Protein AF-K1SN70-F1 (afdb_monomer)

Foldseek 3Di:
DPDPPDDDDVVVVVVVVVVVLVVVLVVLVPDDPLLLLLLQLLPCPPPVCVVVCVVNVNHDPDNPPVCNLVSLCVVCQLQWFNPQPVVVCSVPHSPLLNLLSVLIPDPDLLSFRFLVCCVVPVCNLVNLCSTQLDDDPPPRPNCCCLLDLQNLCCVQVVDNDQDADPNHRLLVVLLNCVSNLHDDDRDADVVRCVVCSQVSSLVSCCVRRLAAEEEEDQDQVVLVVVQVVSVVSVNNQEDEADPPDDPVSNVVRLVCLQRSSHSYYYYYPVCVPDPSVVVSVSRGRHSYYD

Organism: NCBI:txid408170

Nearest PDB structures (foldseek):
  4q48-assembly1_A  TM=8.921E-01  e=5.092E-07  Deinococcus radiodurans R1 = ATCC 13939 = DSM 20539
  1oyy-assembly1_A  TM=9.031E-01  e=3.322E-06  Escherichia coli
  4q47-assembly1_A  TM=9.057E-01  e=4.652E-06  Deinococcus radiodurans R1 = ATCC 13939 = DSM 20539
  1oyw-assembly1_A  TM=8.942E-01  e=5.374E-06  Escherichia coli
  8sp4-assembly1_A  TM=2.522E-01  e=9.850E-01  Escherichia coli

Mean predicted aligned error: 6.2 Å

Secondary structure (DSSP, 8-state):
---TTS---HHHHHHHHHHHHHHHHHHHHHS-HHHHHHHHHHHTTSHHHHHHHHHTT---SS--GGGHHHHHHHHSTTTS-TT--HHHHHHH-HHHHHHHHHHTT-S-TT-PPPHHHHHH-THHHHHHHHHHT---SS--HHHHHHT-HHHHHHHHH--SSPPPBTTB-HHHHHHHHHHTT--------TTS-TTHHHHHHHHHHHHHH-PEEEEE-S-HHHHHHHHHHHHTTT-TTEEEE-TTS-HHHHHHHHHHHHHS--SEEEE-GGGGG-HHHHHHHHTS-EEEE-

Solvent-accessible surface area (backbone atoms only — not comparable to full-atom values): 16453 Å² total; per-residue (Å²): 130,90,70,89,83,62,76,92,48,68,66,62,50,51,51,52,51,50,51,51,51,51,50,53,51,52,54,57,70,70,45,53,74,61,55,49,50,44,48,38,70,47,31,54,84,40,78,88,46,27,62,56,35,55,73,73,67,54,70,75,89,74,86,57,68,86,50,42,48,59,49,47,53,65,74,40,55,74,58,32,32,83,79,41,66,47,67,61,43,50,74,74,35,24,61,34,44,45,53,30,58,69,48,46,81,54,91,53,63,64,57,48,71,50,52,67,50,52,68,77,37,59,58,21,62,56,49,40,42,48,33,62,63,53,78,68,93,76,80,39,68,28,40,59,57,66,68,30,63,67,52,41,38,32,74,71,70,68,39,94,66,71,62,61,57,97,85,39,52,58,47,45,55,47,27,50,37,44,63,71,70,48,90,80,88,87,89,66,64,92,90,59,56,62,66,51,30,52,50,52,40,26,55,39,37,30,72,65,70,55,18,27,26,40,37,63,40,89,50,65,68,58,45,51,53,54,35,52,58,35,36,77,68,69,44,70,34,47,42,62,46,56,90,84,55,53,76,65,61,40,49,51,39,51,47,31,49,58,44,27,58,26,21,34,38,34,31,29,68,79,52,68,76,34,71,67,49,49,51,41,51,72,40,39,63,65,76,42,80,82

pLDDT: mean 89.28, std 9.59, range [37.12, 97.62]

Radius of gyration: 21.65 Å; Cα contacts (8 Å, |Δi|>4): 365; chains: 1; bounding box: 64×34×58 Å

Sequence (290 aa):
KLMSEQMNNPVNDCEKAKELLMDEIAAWNQLSERKRKIFTLLLQHEEEFRGFLIYVGAIEKDDAMIGVSEFILSEYKNHICAHADIPALAAQSPCGLAYALALIGTDDYQSVTPGWVLFHYPEVEHIIYMLCHTQCTDGCEYCNRMLDIHHNLKQLFGYDAFRTYDGEPLQEQASQAAVDGKSLLAIFPTGGGKSLTFQLPALMDGRTIHGLTVVISPLQSLMKDQVDNLADRGFTDAVTINGLLDPISRSLAIERVQSGDATLLYIAPEMLRSKTIERILMARHVVRFV

Structure (mmCIF, N/CA/C/O backbone):
data_AF-K1SN70-F1
#
_entry.id   AF-K1SN70-F1
#
loop_
_atom_site.group_PDB
_atom_site.id
_atom_site.type_symbol
_atom_site.label_atom_id
_atom_site.label_alt_id
_atom_site.label_comp_id
_atom_site.label_asym_id
_atom_site.label_entity_id
_atom_site.label_seq_id
_atom_site.pdbx_PDB_ins_code
_atom_site.Cartn_x
_atom_site.Cartn_y
_atom_site.Cartn_z
_atom_site.occupancy
_atom_site.B_iso_or_equiv
_atom_site.auth_seq_id
_atom_site.auth_comp_id
_atom_site.auth_asym_id
_atom_site.auth_atom_id
_atom_site.pdbx_PDB_model_num
ATOM 1 N N . LYS A 1 1 ? 21.698 -11.780 2.305 1.00 42.38 1 LYS A N 1
ATOM 2 C CA . LYS A 1 1 ? 22.521 -11.684 3.543 1.00 42.38 1 LYS A CA 1
ATOM 3 C C . LYS A 1 1 ? 23.984 -11.921 3.178 1.00 42.38 1 LYS A C 1
ATOM 5 O O . LYS A 1 1 ? 24.327 -13.052 2.863 1.00 42.38 1 LYS A O 1
ATOM 10 N N . LEU A 1 2 ? 24.826 -10.885 3.186 1.00 37.12 2 LEU A N 1
ATOM 11 C CA . LEU A 1 2 ? 26.281 -11.048 3.077 1.00 37.12 2 LEU A CA 1
ATOM 12 C C . LEU A 1 2 ? 26.783 -11.639 4.405 1.00 37.12 2 LEU A C 1
ATOM 14 O O . LEU A 1 2 ? 26.672 -10.998 5.448 1.00 37.12 2 LEU A O 1
ATOM 18 N N . MET A 1 3 ? 27.215 -12.900 4.391 1.00 42.19 3 MET A N 1
ATOM 19 C CA . MET A 1 3 ? 27.723 -13.602 5.574 1.00 42.19 3 MET A CA 1
ATOM 20 C C . MET A 1 3 ? 29.198 -13.242 5.776 1.00 42.19 3 MET A C 1
ATOM 22 O O . MET A 1 3 ? 30.030 -13.579 4.942 1.00 42.19 3 MET A O 1
ATOM 26 N N . SER A 1 4 ? 29.525 -12.566 6.878 1.00 52.03 4 SER A N 1
ATOM 27 C CA . SER A 1 4 ? 30.853 -11.989 7.143 1.00 52.03 4 SER A CA 1
ATOM 28 C C . SER A 1 4 ? 31.912 -12.977 7.657 1.00 52.03 4 SER A C 1
ATOM 30 O O . SER A 1 4 ? 33.018 -12.554 7.974 1.00 52.03 4 SER A O 1
ATOM 32 N N . GLU A 1 5 ? 31.592 -14.269 7.781 1.00 55.50 5 GLU A N 1
ATOM 33 C CA . GLU A 1 5 ? 32.496 -15.285 8.354 1.00 55.50 5 GLU A CA 1
ATOM 34 C C . GLU A 1 5 ? 33.140 -16.221 7.314 1.00 55.50 5 GLU A C 1
ATOM 36 O O . GLU A 1 5 ? 33.906 -17.111 7.680 1.00 55.50 5 GLU A O 1
ATOM 41 N N . GLN A 1 6 ? 32.876 -16.042 6.013 1.00 58.25 6 GLN A N 1
ATOM 42 C CA . GLN A 1 6 ? 33.572 -16.815 4.978 1.00 58.25 6 GLN A CA 1
ATOM 43 C C . GLN A 1 6 ? 34.934 -16.186 4.648 1.00 58.25 6 GLN A C 1
ATOM 45 O O . GLN A 1 6 ? 35.035 -14.980 4.425 1.00 58.25 6 GLN A O 1
ATOM 50 N N . MET A 1 7 ? 35.986 -17.014 4.584 1.00 63.81 7 MET A N 1
ATOM 51 C CA . MET A 1 7 ? 37.238 -16.654 3.906 1.00 63.81 7 MET A CA 1
ATOM 52 C C . MET A 1 7 ? 36.900 -16.103 2.518 1.00 63.81 7 MET A C 1
ATOM 54 O O . MET A 1 7 ? 36.143 -16.746 1.793 1.00 63.81 7 MET A O 1
ATOM 58 N N . ASN A 1 8 ? 37.470 -14.945 2.168 1.00 71.75 8 ASN A N 1
ATOM 59 C CA . ASN A 1 8 ? 37.324 -14.315 0.855 1.00 71.75 8 ASN A CA 1
ATOM 60 C C . ASN A 1 8 ? 37.498 -15.371 -0.253 1.00 71.75 8 ASN A C 1
ATOM 62 O O . ASN A 1 8 ? 38.586 -15.931 -0.411 1.00 71.75 8 ASN A O 1
ATOM 66 N N . ASN A 1 9 ? 36.408 -15.689 -0.952 1.00 84.81 9 ASN A N 1
ATOM 67 C CA . ASN A 1 9 ? 36.365 -16.716 -1.981 1.00 84.81 9 ASN A CA 1
ATOM 68 C C . ASN A 1 9 ? 35.871 -16.065 -3.276 1.00 84.81 9 ASN A C 1
ATOM 70 O O . ASN A 1 9 ? 34.683 -16.153 -3.592 1.00 84.81 9 ASN A O 1
ATOM 74 N N . PRO A 1 10 ? 36.779 -15.433 -4.039 1.00 89.00 10 PRO A N 1
ATOM 75 C CA . PRO A 1 10 ? 36.400 -14.659 -5.214 1.00 89.00 10 PRO A CA 1
ATOM 76 C C . PRO A 1 10 ? 35.719 -15.515 -6.286 1.00 89.00 10 PRO A C 1
ATOM 78 O O . PRO A 1 10 ? 34.888 -15.006 -7.026 1.00 89.00 10 PRO A O 1
ATOM 81 N N . VAL A 1 11 ? 36.028 -16.816 -6.363 1.00 90.56 11 VAL A N 1
ATOM 82 C CA . VAL A 1 11 ? 35.375 -17.728 -7.316 1.00 90.56 11 VAL A CA 1
ATOM 83 C C . VAL A 1 11 ? 33.905 -17.908 -6.954 1.00 90.56 11 VAL A C 1
ATOM 85 O O . VAL A 1 11 ? 33.043 -17.681 -7.794 1.00 90.56 11 VAL A O 1
ATOM 88 N N . ASN A 1 12 ? 33.619 -18.236 -5.695 1.00 89.69 12 ASN A N 1
ATOM 89 C CA . ASN A 1 12 ? 32.252 -18.375 -5.194 1.00 89.69 12 ASN A CA 1
ATOM 90 C C . ASN A 1 12 ? 31.473 -17.053 -5.269 1.00 89.69 12 ASN A C 1
ATOM 92 O O . ASN A 1 12 ? 30.282 -17.058 -5.563 1.00 89.69 12 ASN A O 1
ATOM 96 N N . ASP A 1 13 ? 32.131 -15.915 -5.037 1.00 89.56 13 ASP A N 1
ATOM 97 C CA . ASP A 1 13 ? 31.502 -14.600 -5.192 1.00 89.56 13 ASP A CA 1
ATOM 98 C C . ASP A 1 13 ? 31.145 -14.323 -6.661 1.00 89.56 13 ASP A C 1
ATOM 100 O O . ASP A 1 13 ? 30.041 -13.859 -6.945 1.00 89.56 13 ASP A O 1
ATOM 104 N N . CYS A 1 14 ? 32.022 -14.676 -7.611 1.00 92.56 14 CYS A N 1
ATOM 105 C CA . CYS A 1 14 ? 31.716 -14.607 -9.041 1.00 92.56 14 CYS A CA 1
ATOM 106 C C . CYS A 1 14 ? 30.595 -15.573 -9.455 1.00 92.56 14 CYS A C 1
ATOM 108 O O . CYS A 1 14 ? 29.748 -15.201 -10.265 1.00 92.56 14 CYS A O 1
ATOM 110 N N . GLU A 1 15 ? 30.572 -16.796 -8.919 1.00 93.56 15 GLU A N 1
ATOM 111 C CA . GLU A 1 15 ? 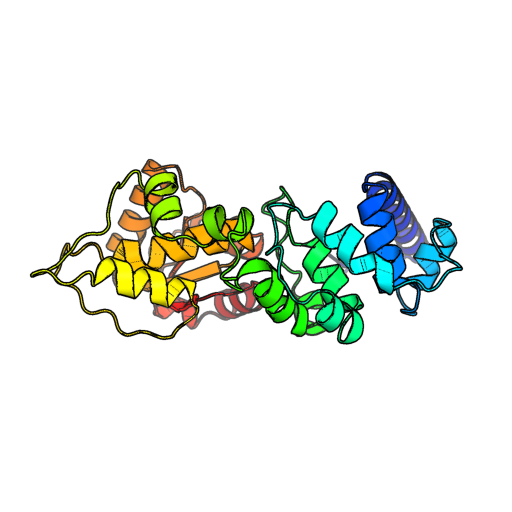29.515 -17.781 -9.183 1.00 93.56 15 GLU A CA 1
ATOM 112 C C . GLU A 1 15 ? 28.157 -17.271 -8.695 1.00 93.56 15 GLU A C 1
ATOM 114 O O . GLU A 1 15 ? 27.210 -17.226 -9.478 1.00 93.56 15 GLU A O 1
ATOM 119 N N . LYS A 1 16 ? 28.084 -16.768 -7.459 1.00 91.38 16 LYS A N 1
ATOM 120 C CA . LYS A 1 16 ? 26.865 -16.164 -6.902 1.00 91.38 16 LYS A CA 1
ATOM 121 C C . LYS A 1 16 ? 26.430 -14.909 -7.652 1.00 91.38 16 LYS A C 1
ATOM 123 O O . LYS A 1 16 ? 25.240 -14.716 -7.871 1.00 91.38 16 LYS A O 1
ATOM 128 N N . ALA A 1 17 ? 27.369 -14.052 -8.057 1.00 92.44 17 ALA A N 1
ATOM 129 C CA . ALA A 1 17 ? 27.052 -12.867 -8.853 1.00 92.44 17 ALA A CA 1
ATOM 130 C C . ALA A 1 17 ? 26.486 -13.247 -10.230 1.00 92.44 17 ALA A C 1
ATOM 132 O O . ALA A 1 17 ? 25.563 -12.601 -10.720 1.00 92.44 17 ALA A O 1
ATOM 133 N N . LYS A 1 18 ? 27.010 -14.317 -10.843 1.00 93.69 18 LYS A N 1
ATOM 134 C CA . LYS A 1 18 ? 26.472 -14.865 -12.089 1.00 93.69 18 LYS A CA 1
ATOM 135 C C . LYS A 1 18 ? 25.073 -15.445 -11.887 1.00 93.69 18 LYS A C 1
ATOM 137 O O . LYS A 1 18 ? 24.220 -15.192 -12.728 1.00 93.69 18 LYS A O 1
ATOM 142 N N . GLU A 1 19 ? 24.847 -16.224 -10.830 1.00 95.31 19 GLU A N 1
ATOM 143 C CA . GLU A 1 19 ? 23.518 -16.761 -10.501 1.00 95.31 19 GLU A CA 1
ATOM 144 C C . GLU A 1 19 ? 22.506 -15.629 -10.327 1.00 95.31 19 GLU A C 1
ATOM 146 O O . GLU A 1 19 ? 21.505 -15.608 -11.036 1.00 95.31 19 GLU A O 1
ATOM 151 N N . LEU A 1 20 ? 22.840 -14.621 -9.513 1.00 93.00 20 LEU A N 1
ATOM 152 C CA . LEU A 1 20 ? 21.998 -13.443 -9.320 1.00 93.00 20 LEU A CA 1
ATOM 153 C C . LEU A 1 20 ? 21.699 -12.731 -10.646 1.00 93.00 20 LEU A C 1
ATOM 155 O O . LEU A 1 20 ? 20.549 -12.432 -10.933 1.00 93.00 20 LEU A O 1
ATOM 159 N N . LEU A 1 21 ? 22.706 -12.503 -11.497 1.00 93.69 21 LEU A N 1
ATOM 160 C CA . LEU A 1 21 ? 22.485 -11.887 -12.809 1.00 93.69 21 LEU A CA 1
ATOM 161 C C . LEU A 1 21 ? 21.517 -12.707 -13.679 1.00 93.69 21 LEU A C 1
ATOM 163 O O . LEU A 1 21 ? 20.692 -12.130 -14.384 1.00 93.69 21 LEU A O 1
ATOM 167 N N . MET A 1 22 ? 21.611 -14.039 -13.652 1.00 95.81 22 MET A N 1
ATOM 168 C CA . MET A 1 22 ? 20.702 -14.910 -14.406 1.00 95.81 22 MET A CA 1
ATOM 169 C C . MET A 1 22 ? 19.276 -14.857 -13.857 1.00 95.81 22 MET A C 1
ATOM 171 O O . MET A 1 22 ? 18.336 -14.852 -14.655 1.00 95.81 22 MET A O 1
ATOM 175 N N . ASP A 1 23 ? 19.117 -14.755 -12.538 1.00 94.50 23 ASP A N 1
ATOM 176 C CA . ASP A 1 23 ? 17.818 -14.563 -11.894 1.00 94.50 23 ASP A CA 1
ATOM 177 C C . ASP A 1 23 ? 17.191 -13.219 -12.303 1.00 94.50 23 ASP A C 1
ATOM 179 O O . ASP A 1 23 ? 16.031 -13.189 -12.713 1.00 94.50 23 ASP A O 1
ATOM 183 N N . GLU A 1 24 ? 17.965 -12.127 -12.321 1.00 93.06 24 GLU A N 1
ATOM 184 C CA . GLU A 1 24 ? 17.496 -10.807 -12.778 1.00 93.06 24 GLU A CA 1
ATOM 185 C C . GLU A 1 24 ? 17.103 -10.810 -14.266 1.00 93.06 24 GLU A C 1
ATOM 187 O O . GLU A 1 24 ? 16.088 -10.232 -14.661 1.00 93.06 24 GLU A O 1
ATOM 192 N N . ILE A 1 25 ? 17.861 -11.506 -15.122 1.00 95.44 25 ILE A N 1
ATOM 193 C CA . ILE A 1 25 ? 17.509 -11.676 -16.543 1.00 95.44 25 ILE A CA 1
ATOM 194 C C . ILE A 1 25 ? 16.216 -12.488 -16.684 1.00 95.44 25 ILE A C 1
ATOM 196 O O . ILE A 1 25 ? 15.370 -12.175 -17.528 1.00 95.44 25 ILE A O 1
ATOM 200 N N . ALA A 1 26 ? 16.051 -13.546 -15.888 1.00 95.69 26 ALA A N 1
ATOM 201 C CA . ALA A 1 26 ? 14.834 -14.345 -15.889 1.00 95.69 26 ALA A CA 1
ATOM 202 C C . ALA A 1 26 ? 13.628 -13.508 -15.439 1.00 95.69 26 ALA A C 1
ATOM 204 O O . ALA A 1 26 ? 12.602 -13.528 -16.120 1.00 95.69 26 ALA A O 1
ATOM 205 N N . ALA A 1 27 ? 13.773 -12.723 -14.367 1.00 92.50 27 ALA A N 1
ATOM 206 C CA . ALA A 1 27 ? 12.755 -11.798 -13.881 1.00 92.50 27 ALA A CA 1
ATOM 207 C C . ALA A 1 27 ? 12.391 -10.749 -14.943 1.00 92.50 27 ALA A C 1
ATOM 209 O O . ALA A 1 27 ? 11.215 -10.578 -15.261 1.00 92.50 27 ALA A O 1
ATOM 210 N N . TRP A 1 28 ? 13.384 -10.126 -15.588 1.00 95.12 28 TRP A N 1
ATOM 211 C CA . TRP A 1 28 ? 13.167 -9.188 -16.694 1.00 95.12 28 TRP A CA 1
ATOM 212 C C . TRP A 1 28 ? 12.348 -9.807 -17.829 1.00 95.12 28 TRP A C 1
ATOM 214 O O . TRP A 1 28 ? 11.414 -9.191 -18.339 1.00 95.12 28 TRP A O 1
ATOM 224 N N . ASN A 1 29 ? 12.659 -11.043 -18.218 1.00 94.88 29 ASN A N 1
ATOM 225 C CA . ASN A 1 29 ? 11.956 -11.728 -19.302 1.00 94.88 29 ASN A CA 1
ATOM 226 C C . ASN A 1 29 ? 10.530 -12.165 -18.937 1.00 94.88 29 ASN A C 1
ATOM 228 O O . ASN A 1 29 ? 9.733 -12.412 -19.842 1.00 94.88 29 ASN A O 1
ATOM 232 N N . GLN A 1 30 ? 10.199 -12.247 -17.646 1.00 93.69 30 GLN A N 1
ATOM 233 C CA . GLN A 1 30 ? 8.833 -12.490 -17.173 1.00 93.69 30 GLN A CA 1
ATOM 234 C C . GLN A 1 30 ? 7.967 -11.223 -17.194 1.00 93.69 30 GLN A C 1
ATOM 236 O O . GLN A 1 30 ? 6.739 -11.326 -17.193 1.00 93.69 30 GLN A O 1
ATOM 241 N N . LEU A 1 31 ? 8.574 -10.031 -17.241 1.00 92.06 31 LEU A N 1
ATOM 242 C CA . LEU A 1 31 ? 7.834 -8.777 -17.330 1.00 92.06 31 LEU A CA 1
ATOM 243 C C . LEU A 1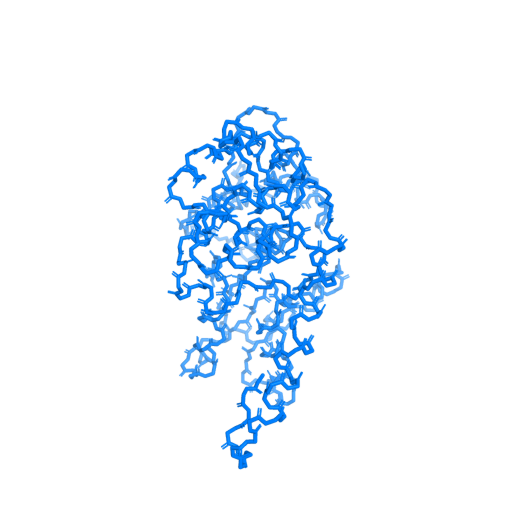 31 ? 7.088 -8.656 -18.665 1.00 92.06 31 LEU A C 1
ATOM 245 O O . LEU A 1 31 ? 7.580 -9.036 -19.736 1.00 92.06 31 LEU A O 1
ATOM 249 N N . SER A 1 32 ? 5.909 -8.032 -18.608 1.00 92.19 32 SER A N 1
ATOM 250 C CA . SER A 1 32 ? 5.159 -7.654 -19.804 1.00 92.19 32 SER A CA 1
ATOM 251 C C . SER A 1 32 ? 6.017 -6.768 -20.717 1.00 92.19 32 SER A C 1
ATOM 253 O O . SER A 1 32 ? 6.920 -6.054 -20.272 1.00 92.19 32 SER A O 1
ATOM 255 N N . GLU A 1 33 ? 5.745 -6.798 -22.023 1.00 92.25 33 GLU A N 1
ATOM 256 C CA . GLU A 1 33 ? 6.434 -5.928 -22.987 1.00 92.25 33 GLU A CA 1
ATOM 257 C C . GLU A 1 33 ? 6.307 -4.445 -22.600 1.00 92.25 33 GLU A C 1
ATOM 259 O O . GLU A 1 33 ? 7.278 -3.695 -22.684 1.00 92.25 33 GLU A O 1
ATOM 264 N N . ARG A 1 34 ? 5.139 -4.043 -22.076 1.00 92.00 34 ARG A N 1
ATOM 265 C CA . ARG A 1 34 ? 4.906 -2.684 -21.579 1.00 92.00 34 ARG A CA 1
ATOM 266 C C . ARG A 1 34 ? 5.747 -2.364 -20.351 1.00 92.00 34 ARG A C 1
ATOM 268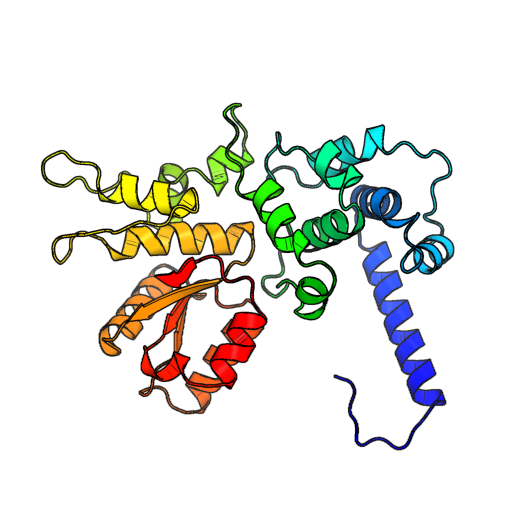 O O . ARG A 1 34 ? 6.382 -1.318 -20.357 1.00 92.00 34 ARG A O 1
ATOM 275 N N . LYS A 1 35 ? 5.817 -3.241 -19.339 1.00 93.56 35 LYS A N 1
ATOM 276 C CA . LYS A 1 35 ? 6.678 -3.020 -18.160 1.00 93.56 35 LYS A CA 1
ATOM 277 C C . LYS A 1 35 ? 8.140 -2.875 -18.552 1.00 93.56 35 LYS A C 1
ATOM 279 O O . LYS A 1 35 ? 8.786 -1.928 -18.115 1.00 93.56 35 LYS A O 1
ATOM 284 N N . ARG A 1 36 ? 8.640 -3.751 -19.430 1.00 94.50 36 ARG A N 1
ATOM 285 C CA . ARG A 1 36 ? 10.004 -3.628 -19.964 1.00 94.50 36 ARG A CA 1
ATOM 286 C C . ARG A 1 36 ? 10.210 -2.269 -20.624 1.00 94.50 36 ARG A C 1
ATOM 288 O O . ARG A 1 36 ? 11.152 -1.574 -20.272 1.00 94.50 36 ARG A O 1
ATOM 295 N N . LYS A 1 37 ? 9.283 -1.839 -21.485 1.00 93.06 37 LYS A N 1
ATOM 296 C CA . LYS A 1 37 ? 9.362 -0.534 -22.153 1.00 93.06 37 LYS A CA 1
ATOM 297 C C . LYS A 1 37 ? 9.308 0.649 -21.180 1.00 93.06 37 LYS A C 1
ATOM 299 O O . LYS A 1 37 ? 10.092 1.579 -21.333 1.00 93.06 37 LYS A O 1
ATOM 304 N N . ILE A 1 38 ? 8.442 0.604 -20.166 1.00 94.44 38 ILE A N 1
ATOM 305 C CA . ILE A 1 38 ? 8.354 1.627 -19.110 1.00 94.44 38 ILE A CA 1
ATOM 306 C C . ILE A 1 38 ? 9.696 1.755 -18.385 1.00 94.44 38 ILE A C 1
ATOM 308 O O . ILE A 1 38 ? 10.256 2.847 -18.335 1.00 94.44 38 ILE A O 1
ATOM 312 N N . PHE A 1 39 ? 10.236 0.648 -17.866 1.00 94.94 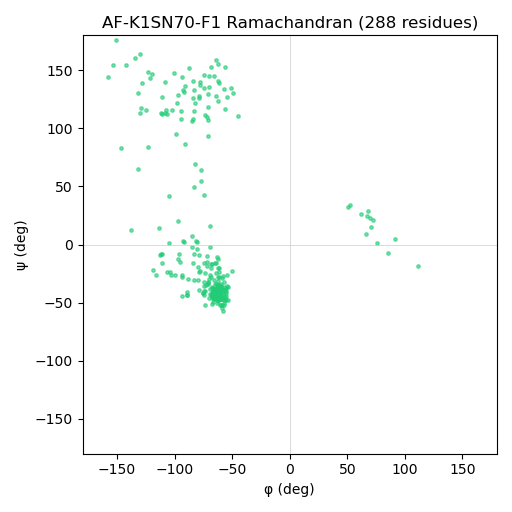39 PHE A N 1
ATOM 313 C CA . PHE A 1 39 ? 11.496 0.675 -17.122 1.00 94.94 39 PHE A CA 1
ATOM 314 C C . PHE A 1 39 ? 12.681 1.064 -17.998 1.00 94.94 39 PHE A C 1
ATOM 316 O O . PHE A 1 39 ? 13.533 1.825 -17.554 1.00 94.94 39 PHE A O 1
ATOM 323 N N . THR A 1 40 ? 12.725 0.610 -19.251 1.00 94.44 40 THR A N 1
ATOM 324 C CA . THR A 1 40 ? 13.740 1.061 -20.205 1.00 94.44 40 THR A CA 1
ATOM 325 C C . THR A 1 40 ? 13.685 2.569 -20.396 1.00 94.44 40 THR A C 1
ATOM 327 O O . THR A 1 40 ? 14.712 3.218 -20.243 1.00 94.44 40 THR A O 1
ATOM 330 N N . LEU A 1 41 ? 12.514 3.135 -20.704 1.00 93.50 41 LEU A N 1
ATOM 331 C CA . LEU A 1 41 ? 12.398 4.572 -20.947 1.00 93.50 41 LEU A CA 1
ATOM 332 C C . LEU A 1 41 ? 12.819 5.373 -19.713 1.00 93.50 41 LEU A C 1
ATOM 334 O O . LEU A 1 41 ? 13.595 6.307 -19.860 1.00 93.50 41 LEU A O 1
ATOM 338 N N . LEU A 1 42 ? 12.387 4.971 -18.513 1.00 93.94 42 LEU A N 1
ATOM 339 C CA . LEU A 1 42 ? 12.752 5.654 -17.268 1.00 93.94 42 LEU A CA 1
ATOM 340 C C . LEU A 1 42 ? 14.248 5.537 -16.927 1.00 93.94 42 LEU A C 1
ATOM 342 O O . LEU A 1 42 ? 14.823 6.494 -16.426 1.00 93.94 42 LEU A O 1
ATOM 346 N N . LEU A 1 43 ? 14.885 4.390 -17.183 1.00 94.50 43 LEU A N 1
ATOM 347 C CA . LEU A 1 43 ? 16.198 4.065 -16.604 1.00 94.50 43 LEU A CA 1
ATOM 348 C C . LEU A 1 43 ? 17.360 4.018 -17.607 1.00 94.50 43 LEU A C 1
ATOM 350 O O . LEU A 1 43 ? 18.509 3.901 -17.193 1.00 94.50 43 LEU A O 1
ATOM 354 N N . GLN A 1 44 ? 17.123 4.094 -18.920 1.00 92.00 44 GLN A N 1
ATOM 355 C CA . GLN A 1 44 ? 18.189 3.919 -19.926 1.00 92.00 44 GLN A CA 1
ATOM 356 C C . GLN A 1 44 ? 19.313 4.965 -19.872 1.00 92.00 44 GLN A C 1
ATOM 358 O O . GLN A 1 44 ? 20.412 4.708 -20.377 1.00 92.00 44 GLN A O 1
ATOM 363 N N . HIS A 1 45 ? 19.045 6.118 -19.258 1.00 90.75 45 HIS A N 1
ATOM 364 C CA . HIS A 1 45 ? 20.009 7.205 -19.073 1.00 90.75 45 HIS A CA 1
ATOM 365 C C . HIS A 1 45 ? 20.699 7.179 -17.705 1.00 90.75 45 HIS A C 1
ATOM 367 O O . HIS A 1 45 ? 21.669 7.907 -17.512 1.00 90.75 45 HIS A O 1
ATOM 373 N N . GLU A 1 46 ? 20.247 6.316 -16.795 1.00 91.94 46 GLU A N 1
ATOM 374 C CA . GLU A 1 46 ? 20.841 6.125 -15.473 1.00 91.94 46 GLU A CA 1
ATOM 375 C C . GLU A 1 46 ? 22.024 5.152 -15.574 1.00 91.94 46 GLU A C 1
ATOM 377 O O . GLU A 1 46 ? 21.905 4.042 -16.113 1.00 91.94 46 GLU A O 1
ATOM 382 N N . GLU A 1 47 ? 23.194 5.570 -15.087 1.00 91.94 47 GLU A N 1
ATOM 383 C CA . GLU A 1 47 ? 24.459 4.844 -15.267 1.00 91.94 47 GLU A CA 1
ATOM 384 C C . GLU A 1 47 ? 24.391 3.424 -14.685 1.00 91.94 47 GLU A C 1
ATOM 386 O O . GLU A 1 47 ? 24.866 2.467 -15.304 1.00 91.94 47 GLU A O 1
ATOM 391 N N . GLU A 1 48 ? 23.726 3.279 -13.540 1.00 91.06 48 GLU A N 1
ATOM 392 C CA . GLU A 1 48 ? 23.586 2.038 -12.786 1.00 91.06 48 GLU A CA 1
ATOM 393 C C . GLU A 1 48 ? 22.763 0.976 -13.531 1.00 91.06 48 GLU A C 1
ATOM 395 O O . GLU A 1 48 ? 23.018 -0.221 -13.387 1.00 91.06 48 GLU A O 1
ATOM 400 N N . PHE A 1 49 ? 21.801 1.393 -14.360 1.00 93.50 49 PHE A N 1
ATOM 401 C CA . PHE A 1 49 ? 20.864 0.492 -15.046 1.00 93.50 49 PHE A CA 1
ATOM 402 C C . PHE A 1 49 ? 21.203 0.287 -16.519 1.00 93.50 49 PHE A C 1
ATOM 404 O O . PHE A 1 49 ? 20.898 -0.761 -17.101 1.00 93.50 49 PHE A O 1
ATOM 411 N N . ARG A 1 50 ? 21.874 1.263 -17.137 1.00 93.38 50 ARG A N 1
ATOM 412 C CA . ARG A 1 50 ? 22.203 1.252 -18.563 1.00 93.38 50 ARG A CA 1
ATOM 413 C C . ARG A 1 50 ? 22.976 0.004 -18.985 1.00 93.38 50 ARG A C 1
ATOM 415 O O . ARG A 1 50 ? 22.699 -0.551 -20.047 1.00 93.38 50 ARG A O 1
ATOM 422 N N . GLY A 1 51 ? 23.918 -0.465 -18.165 1.00 93.81 51 GLY A N 1
ATOM 423 C CA . GLY A 1 51 ? 24.694 -1.676 -18.455 1.00 93.81 51 GLY A CA 1
ATOM 424 C C . GLY A 1 51 ? 23.816 -2.924 -18.600 1.00 93.81 51 GLY A C 1
ATOM 425 O O . GLY A 1 51 ? 23.956 -3.671 -19.570 1.00 93.81 51 GLY A O 1
ATOM 426 N N . PHE A 1 52 ? 22.864 -3.109 -17.680 1.00 95.19 52 PHE A N 1
ATOM 427 C CA . PHE A 1 52 ? 21.900 -4.206 -17.741 1.00 95.19 52 PHE A CA 1
ATOM 428 C C . PHE A 1 52 ? 20.979 -4.072 -18.957 1.00 95.19 52 PHE A C 1
ATOM 430 O O . PHE A 1 52 ? 20.822 -5.028 -19.712 1.00 95.19 52 PHE A O 1
ATOM 437 N N . LEU A 1 53 ? 20.438 -2.876 -19.210 1.00 95.44 53 LEU A N 1
ATOM 438 C CA . LEU A 1 53 ? 19.546 -2.618 -20.346 1.00 95.44 53 LEU A CA 1
ATOM 439 C C . LEU A 1 53 ? 20.225 -2.849 -21.706 1.00 95.44 53 LEU A C 1
ATOM 441 O O . LEU A 1 53 ? 19.586 -3.351 -22.632 1.00 95.44 53 LEU A O 1
ATOM 445 N N . ILE A 1 54 ? 21.522 -2.545 -21.832 1.00 94.69 54 ILE A N 1
ATOM 446 C CA . ILE A 1 54 ? 22.323 -2.917 -23.010 1.00 94.69 54 ILE A CA 1
ATOM 447 C C . ILE A 1 54 ? 22.418 -4.440 -23.125 1.00 94.69 54 ILE A C 1
ATOM 449 O O . ILE A 1 54 ? 22.218 -4.982 -24.212 1.00 94.69 54 ILE A O 1
ATOM 453 N N . TYR A 1 55 ? 22.708 -5.128 -22.018 1.00 94.94 55 TYR A N 1
ATOM 454 C CA . TYR A 1 55 ? 22.881 -6.579 -21.996 1.00 94.94 55 TYR A CA 1
ATOM 455 C C . TYR A 1 55 ? 21.616 -7.325 -22.440 1.00 94.94 55 TYR A C 1
ATOM 457 O O . TYR A 1 55 ? 21.697 -8.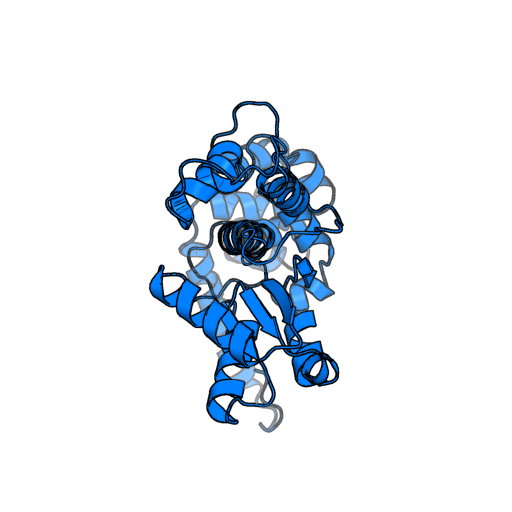241 -23.257 1.00 94.94 55 TYR A O 1
ATOM 465 N N . VAL A 1 56 ? 20.444 -6.907 -21.957 1.00 95.62 56 VAL A N 1
ATOM 466 C CA . VAL A 1 56 ? 19.153 -7.500 -22.350 1.00 95.62 56 VAL A CA 1
ATOM 467 C C . VAL A 1 56 ? 18.616 -6.964 -23.685 1.00 95.62 56 VAL A C 1
ATOM 469 O O . VAL A 1 56 ? 17.527 -7.350 -24.104 1.00 95.62 56 VAL A O 1
ATOM 472 N N . GLY A 1 57 ? 19.365 -6.088 -24.368 1.00 93.69 57 GLY A N 1
ATOM 473 C CA . GLY A 1 57 ? 19.007 -5.550 -25.681 1.00 93.69 57 GLY A CA 1
ATOM 474 C C . GLY A 1 57 ? 17.795 -4.616 -25.670 1.00 93.69 57 GLY A C 1
ATOM 475 O O . GLY A 1 57 ? 17.074 -4.558 -26.662 1.00 93.69 57 GLY A O 1
ATOM 476 N N . ALA A 1 58 ? 17.554 -3.917 -24.560 1.00 92.88 58 ALA A N 1
ATOM 477 C CA . ALA A 1 58 ? 16.353 -3.114 -24.359 1.00 92.88 58 ALA A CA 1
ATOM 478 C C . ALA A 1 58 ? 16.512 -1.626 -24.709 1.00 92.88 58 ALA A C 1
ATOM 480 O O . ALA A 1 58 ? 15.501 -0.958 -24.847 1.00 92.88 58 ALA A O 1
ATOM 481 N N . ILE A 1 59 ? 17.735 -1.099 -24.861 1.00 90.88 59 ILE A N 1
ATOM 482 C CA . ILE A 1 59 ? 17.966 0.337 -25.119 1.00 90.88 59 ILE A CA 1
ATOM 483 C C . ILE A 1 59 ? 17.190 0.834 -26.345 1.00 90.88 59 ILE A C 1
ATOM 485 O O . ILE A 1 59 ? 17.344 0.308 -27.451 1.00 90.88 59 ILE A O 1
ATOM 489 N N . GLU A 1 60 ? 16.429 1.908 -26.150 1.00 82.75 60 GLU A N 1
ATOM 490 C CA . GLU A 1 60 ? 15.659 2.574 -27.193 1.00 82.75 60 GLU A CA 1
ATOM 491 C C . GLU A 1 60 ? 16.474 3.724 -27.800 1.00 82.75 60 GLU A C 1
ATOM 493 O O . GLU A 1 60 ? 17.252 4.398 -27.125 1.00 82.75 60 GLU A O 1
ATOM 498 N N . LYS A 1 61 ? 16.324 3.941 -29.111 1.00 74.69 61 LYS A N 1
ATOM 499 C CA . LYS A 1 61 ? 17.018 5.028 -29.831 1.00 74.69 61 LYS A CA 1
ATOM 500 C C . LYS A 1 61 ? 16.182 6.298 -29.936 1.00 74.69 61 LYS A C 1
ATOM 502 O O . LYS A 1 61 ? 16.747 7.381 -30.067 1.00 74.69 61 LYS A O 1
ATOM 507 N N . ASP A 1 62 ? 14.862 6.147 -29.899 1.00 68.19 62 ASP A N 1
ATOM 508 C CA . ASP A 1 62 ? 13.919 7.253 -29.970 1.00 68.19 62 ASP A CA 1
ATOM 509 C C . ASP A 1 62 ? 13.546 7.666 -28.544 1.00 68.19 62 ASP A C 1
ATOM 511 O O . ASP A 1 62 ? 12.838 6.955 -27.832 1.00 68.19 62 ASP A O 1
ATOM 515 N N . ASP A 1 63 ? 14.056 8.825 -28.129 1.00 60.19 63 ASP A N 1
ATOM 516 C CA . ASP A 1 63 ? 13.982 9.387 -26.772 1.00 60.19 63 ASP A CA 1
ATOM 517 C C . ASP A 1 63 ? 12.586 9.952 -26.431 1.00 60.19 63 ASP A C 1
ATOM 519 O O . ASP A 1 63 ? 12.413 11.047 -25.891 1.00 60.19 63 ASP A O 1
ATOM 523 N N . ALA A 1 64 ? 11.531 9.232 -26.807 1.00 59.53 64 ALA A N 1
ATOM 524 C CA . ALA A 1 64 ? 10.163 9.692 -26.654 1.00 59.53 64 ALA A CA 1
ATOM 525 C C . ALA A 1 64 ? 9.645 9.431 -25.230 1.00 59.53 64 ALA A C 1
ATOM 527 O O . ALA A 1 64 ? 8.697 8.670 -25.030 1.00 59.53 64 ALA A O 1
ATOM 528 N N . MET A 1 65 ? 10.191 10.153 -24.243 1.00 62.28 65 MET A N 1
ATOM 529 C CA . MET A 1 65 ? 9.566 10.319 -22.916 1.00 62.28 65 MET A CA 1
ATOM 530 C C . MET A 1 65 ? 8.095 10.752 -23.014 1.00 62.28 65 MET A C 1
ATOM 532 O O . MET A 1 65 ? 7.298 10.473 -22.127 1.00 62.28 65 MET A O 1
ATOM 536 N N . ILE A 1 66 ? 7.709 11.360 -24.139 1.00 62.31 66 ILE A N 1
ATOM 537 C CA . ILE A 1 66 ? 6.334 11.733 -24.491 1.00 62.31 66 ILE A CA 1
ATOM 538 C C . ILE A 1 66 ? 5.363 10.529 -24.426 1.00 62.31 66 ILE A C 1
ATOM 540 O O . ILE A 1 66 ? 4.182 10.730 -24.162 1.00 62.31 66 ILE A O 1
ATOM 544 N N . GLY A 1 67 ? 5.836 9.287 -24.606 1.00 77.19 67 GLY A N 1
ATOM 545 C CA . GLY A 1 67 ? 5.001 8.079 -24.551 1.00 77.19 67 GLY A CA 1
ATOM 546 C C . GLY A 1 67 ? 4.998 7.324 -23.215 1.00 77.19 67 GLY A C 1
ATOM 547 O O . GLY A 1 67 ? 4.150 6.453 -23.022 1.00 77.19 67 GLY A O 1
ATOM 548 N N . VAL A 1 68 ? 5.913 7.623 -22.279 1.00 89.06 68 VAL A N 1
ATOM 549 C CA . VAL A 1 68 ? 6.063 6.815 -21.049 1.00 89.06 68 VAL A CA 1
ATOM 550 C C . VAL A 1 68 ? 4.806 6.865 -20.181 1.00 89.06 68 VAL A C 1
ATOM 552 O O . VAL A 1 68 ? 4.367 5.839 -19.665 1.00 89.06 68 VAL A O 1
ATOM 555 N N . SER A 1 69 ? 4.166 8.033 -20.100 1.00 91.88 69 SER A N 1
ATOM 556 C CA . SER A 1 69 ? 2.950 8.236 -19.312 1.00 91.88 69 SER A CA 1
ATOM 557 C C . SER A 1 69 ? 1.776 7.403 -19.822 1.00 91.88 69 SER A C 1
ATOM 559 O O . SER A 1 69 ? 1.035 6.844 -19.018 1.00 91.88 69 SER A O 1
ATOM 561 N N . GLU A 1 70 ? 1.618 7.267 -21.142 1.00 90.88 70 GLU A N 1
ATOM 562 C CA . GLU A 1 70 ? 0.558 6.441 -21.731 1.00 90.88 70 GLU A CA 1
ATOM 563 C C . GLU A 1 70 ? 0.789 4.956 -21.426 1.00 90.88 70 GLU A C 1
ATOM 565 O O . GLU A 1 70 ? -0.136 4.251 -21.010 1.00 90.88 70 GLU A O 1
ATOM 570 N N . PHE A 1 71 ? 2.039 4.490 -21.542 1.00 92.50 71 PHE A N 1
ATOM 571 C CA . PHE A 1 71 ? 2.385 3.126 -21.154 1.00 92.50 71 PHE A CA 1
ATOM 572 C C . PHE A 1 71 ? 2.096 2.878 -19.671 1.00 92.50 71 PHE A C 1
ATOM 574 O O . PHE A 1 71 ? 1.430 1.889 -19.362 1.00 92.50 71 PHE A O 1
ATOM 581 N N . ILE A 1 72 ? 2.503 3.787 -18.777 1.00 94.31 72 ILE A N 1
ATOM 582 C CA . ILE A 1 72 ? 2.255 3.678 -17.332 1.00 94.31 72 ILE A CA 1
ATOM 583 C C . ILE A 1 72 ? 0.751 3.630 -17.035 1.00 94.31 72 ILE A C 1
ATOM 585 O O . ILE A 1 72 ? 0.297 2.692 -16.386 1.00 94.31 72 ILE A O 1
ATOM 589 N N . LEU A 1 73 ? -0.043 4.573 -17.551 1.00 92.06 73 LEU A N 1
ATOM 590 C CA . LEU A 1 73 ? -1.495 4.603 -17.322 1.00 92.06 73 LEU A CA 1
ATOM 591 C C . LEU A 1 73 ? -2.197 3.340 -17.835 1.00 92.06 73 LEU A C 1
ATOM 593 O O . LEU A 1 73 ? -3.156 2.870 -17.224 1.00 92.06 73 LEU A O 1
ATOM 597 N N . SER A 1 74 ? -1.723 2.781 -18.952 1.00 92.12 74 SER A N 1
ATOM 598 C CA . SER A 1 74 ? -2.294 1.563 -19.528 1.00 92.12 74 SER A CA 1
ATOM 599 C C . SER A 1 74 ? -1.924 0.295 -18.751 1.00 92.12 74 SER A C 1
ATOM 601 O O . SER A 1 74 ? -2.773 -0.580 -18.582 1.00 92.12 74 SER A O 1
ATOM 603 N N . GLU A 1 75 ? -0.679 0.188 -18.280 1.00 93.56 75 GLU A N 1
ATOM 604 C CA . GLU A 1 75 ? -0.159 -0.989 -17.577 1.00 93.56 75 GLU A CA 1
ATOM 605 C C . GLU A 1 75 ? -0.626 -1.026 -16.121 1.00 93.56 75 GLU A C 1
ATOM 607 O O . GLU A 1 75 ? -1.017 -2.075 -15.618 1.00 93.56 75 GLU A O 1
ATOM 612 N N . TYR A 1 76 ? -0.661 0.135 -15.469 1.00 92.56 76 TYR A N 1
ATOM 613 C CA . TYR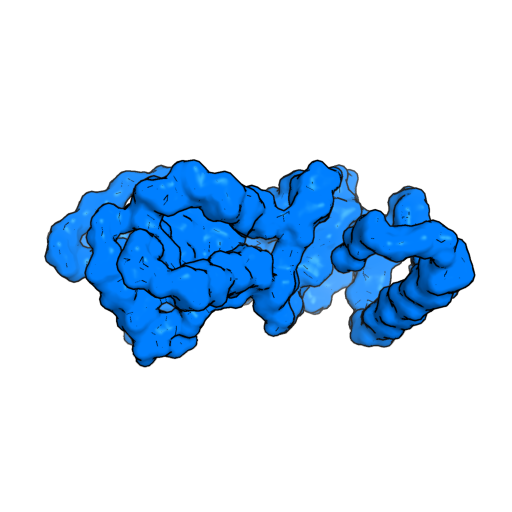 A 1 76 ? -1.065 0.302 -14.072 1.00 92.56 76 TYR A CA 1
ATOM 614 C C . TYR A 1 76 ? -2.527 0.732 -13.936 1.00 92.56 76 TYR A C 1
ATOM 616 O O . TYR A 1 76 ? -2.955 1.238 -12.892 1.00 92.56 76 TYR A O 1
ATOM 624 N N . LYS A 1 77 ? -3.335 0.498 -14.979 1.00 90.50 77 LYS A N 1
ATOM 625 C CA . LYS A 1 77 ? -4.779 0.720 -14.923 1.00 90.50 77 LYS A CA 1
ATOM 626 C C . LYS A 1 77 ? -5.351 0.011 -13.693 1.00 90.50 77 LYS A C 1
ATOM 628 O O . LYS A 1 77 ? -5.018 -1.141 -13.417 1.00 90.50 77 LYS A O 1
ATOM 633 N N . ASN A 1 78 ? -6.221 0.704 -12.961 1.00 89.19 78 ASN A N 1
ATOM 634 C CA . ASN A 1 78 ? -6.856 0.228 -11.729 1.00 89.19 78 ASN A CA 1
ATOM 635 C C . ASN A 1 78 ? -5.912 0.006 -10.529 1.00 89.19 78 ASN A C 1
ATOM 637 O O . ASN A 1 78 ? -6.387 -0.497 -9.508 1.00 89.19 78 ASN A O 1
ATOM 641 N N . HIS A 1 79 ? -4.648 0.434 -10.621 1.00 90.81 79 HIS A N 1
ATOM 642 C CA . HIS A 1 79 ? -3.660 0.417 -9.531 1.00 90.81 79 HIS A CA 1
ATOM 643 C C . HIS A 1 79 ? -3.148 1.812 -9.149 1.00 90.81 79 HIS A C 1
ATOM 645 O O . HIS A 1 79 ? -2.684 1.994 -8.031 1.00 90.81 79 HIS A O 1
ATOM 651 N N . ILE A 1 80 ? -3.258 2.791 -10.051 1.00 93.31 80 ILE A N 1
ATOM 652 C CA . ILE A 1 80 ? -2.923 4.199 -9.804 1.00 93.31 80 ILE A CA 1
ATOM 653 C C . ILE A 1 80 ? -4.060 5.115 -10.259 1.00 93.31 80 ILE A C 1
ATOM 655 O O . ILE A 1 80 ? -4.931 4.723 -11.045 1.00 93.31 80 ILE A O 1
ATOM 659 N N . CYS A 1 81 ? -4.036 6.363 -9.798 1.00 93.31 81 CYS A N 1
ATOM 660 C CA . CYS A 1 81 ? -4.940 7.402 -10.263 1.00 93.31 81 CYS A CA 1
ATOM 661 C C . CYS A 1 81 ? -4.711 7.701 -11.754 1.00 93.31 81 CYS A C 1
ATOM 663 O O . CYS A 1 81 ? -3.601 8.016 -12.176 1.00 93.31 81 CYS A O 1
ATOM 665 N N . ALA A 1 82 ? -5.788 7.667 -12.546 1.00 92.12 82 ALA A N 1
ATOM 666 C CA . ALA A 1 82 ? -5.745 7.945 -13.985 1.00 92.12 82 ALA A CA 1
ATOM 667 C C . ALA A 1 82 ? -5.347 9.395 -14.330 1.00 92.12 82 ALA A C 1
ATOM 669 O O . ALA A 1 82 ? -4.993 9.677 -15.470 1.00 92.12 82 ALA A O 1
ATOM 670 N N . HIS A 1 83 ? -5.406 10.298 -13.348 1.00 91.50 83 HIS A N 1
ATOM 671 C CA . HIS A 1 83 ? -5.084 11.720 -13.491 1.00 91.50 83 HIS A CA 1
ATOM 672 C C . HIS A 1 83 ? -3.836 12.119 -12.692 1.00 91.50 83 HIS A C 1
ATOM 674 O O . HIS A 1 83 ? -3.611 13.305 -12.462 1.00 91.50 83 HIS A O 1
ATOM 680 N N . ALA A 1 84 ? -3.037 11.149 -12.229 1.00 91.56 84 ALA A N 1
ATOM 681 C CA . ALA A 1 84 ? -1.754 11.453 -11.610 1.00 91.56 84 ALA A CA 1
ATOM 682 C C . ALA A 1 84 ? -0.825 12.146 -12.622 1.00 91.56 84 ALA A C 1
ATOM 684 O O . ALA A 1 84 ? -0.773 11.760 -13.792 1.00 91.56 84 ALA A O 1
ATOM 685 N N . ASP A 1 85 ? -0.064 13.146 -12.167 1.00 92.12 85 ASP A N 1
ATOM 686 C CA . ASP A 1 85 ? 0.871 13.910 -13.005 1.00 92.12 85 ASP A CA 1
ATOM 687 C C . ASP A 1 85 ? 2.166 13.119 -13.272 1.00 92.12 85 ASP A C 1
ATOM 689 O O . ASP A 1 85 ? 3.266 13.470 -12.845 1.00 92.12 85 ASP A O 1
ATOM 693 N N . ILE A 1 86 ? 2.020 11.991 -13.969 1.00 93.38 86 ILE A N 1
ATOM 694 C CA . ILE A 1 86 ? 3.124 11.119 -14.378 1.00 93.38 86 ILE A CA 1
ATOM 695 C C . ILE A 1 86 ? 4.177 11.874 -15.204 1.00 93.38 86 ILE A C 1
ATOM 697 O O . ILE A 1 86 ? 5.358 11.640 -14.951 1.00 93.38 86 ILE A O 1
ATOM 701 N N . PRO A 1 87 ? 3.827 12.790 -16.139 1.00 92.75 87 PRO A N 1
ATOM 702 C CA . PRO A 1 87 ? 4.830 13.588 -16.842 1.00 92.75 87 PRO A CA 1
ATOM 703 C C . PRO A 1 87 ? 5.744 14.373 -15.895 1.00 92.75 87 PRO A C 1
ATOM 705 O O . PRO A 1 87 ? 6.963 14.350 -16.074 1.00 92.75 87 PRO A O 1
ATOM 708 N N . ALA A 1 88 ? 5.186 15.032 -14.873 1.00 93.12 88 ALA A N 1
ATOM 709 C CA . ALA A 1 88 ? 5.992 15.753 -13.895 1.00 93.12 88 ALA A CA 1
ATOM 710 C C . ALA A 1 88 ? 6.868 14.806 -13.063 1.00 93.12 88 ALA A C 1
ATOM 712 O O . ALA A 1 88 ? 8.049 15.093 -12.868 1.00 93.12 88 ALA A O 1
ATOM 713 N N . LEU A 1 89 ? 6.323 13.669 -12.617 1.00 94.75 89 LEU A N 1
ATOM 714 C CA . LEU A 1 89 ? 7.064 12.674 -11.833 1.00 94.75 89 LEU A CA 1
ATOM 715 C C . LEU A 1 89 ? 8.227 12.068 -12.634 1.00 94.75 89 LEU A C 1
ATOM 717 O O . LEU A 1 89 ? 9.347 12.015 -12.134 1.00 94.75 89 LEU A O 1
ATOM 721 N N . ALA A 1 90 ? 7.991 11.686 -13.893 1.00 93.50 90 ALA A N 1
ATOM 722 C CA . ALA A 1 90 ? 9.010 11.130 -14.783 1.00 93.50 90 ALA A CA 1
ATOM 723 C C . ALA A 1 90 ? 10.118 12.142 -15.114 1.00 93.50 90 ALA A C 1
ATOM 725 O O . ALA A 1 90 ? 11.275 11.758 -15.252 1.00 93.50 90 ALA A O 1
ATOM 726 N N . ALA A 1 91 ? 9.783 13.432 -15.218 1.00 91.31 91 ALA A N 1
ATOM 727 C CA . ALA A 1 91 ? 10.766 14.487 -15.450 1.00 91.31 91 ALA A CA 1
ATOM 728 C C . ALA A 1 91 ? 11.603 14.821 -14.202 1.00 91.31 91 ALA A C 1
ATOM 730 O O . ALA A 1 91 ? 12.756 15.225 -14.336 1.00 91.31 91 ALA A O 1
ATOM 731 N N . GLN A 1 92 ? 11.027 14.700 -13.001 1.00 92.94 92 GLN A N 1
ATOM 732 C CA . GLN A 1 92 ? 11.683 15.084 -11.745 1.00 92.94 92 GLN A CA 1
ATOM 733 C C . GLN A 1 92 ? 12.497 13.951 -11.116 1.00 92.94 92 GLN A C 1
ATOM 735 O O . GLN A 1 92 ? 13.603 14.199 -10.644 1.00 92.94 92 GLN A O 1
ATOM 740 N N . SER A 1 93 ? 11.961 12.728 -11.090 1.00 94.69 93 SER A N 1
ATOM 741 C CA . SER A 1 93 ? 12.658 11.545 -10.575 1.00 94.69 93 SER A CA 1
ATOM 742 C C . SER A 1 93 ? 12.243 10.297 -11.367 1.00 94.69 93 SER A C 1
ATOM 744 O O . SER A 1 93 ? 11.352 9.551 -10.947 1.00 94.69 93 SER A O 1
ATOM 746 N N . PRO A 1 94 ? 12.866 10.043 -12.534 1.00 94.12 94 PRO A N 1
ATOM 747 C CA . PRO A 1 94 ? 12.552 8.866 -13.342 1.00 94.12 94 PRO A CA 1
ATOM 748 C C . PRO A 1 94 ? 12.923 7.561 -12.623 1.00 94.12 94 PRO A C 1
ATOM 750 O O . PRO A 1 94 ? 12.160 6.595 -12.663 1.00 94.12 94 PRO A O 1
ATOM 753 N N . CYS A 1 95 ? 14.051 7.548 -11.908 1.00 94.94 95 CYS A N 1
ATOM 754 C CA . CYS A 1 95 ? 14.490 6.401 -11.119 1.00 94.94 95 CYS A CA 1
ATOM 755 C C . CYS A 1 95 ? 13.568 6.144 -9.915 1.00 94.94 95 CYS A C 1
ATOM 757 O O . CYS A 1 95 ? 13.105 5.018 -9.722 1.00 94.94 95 CYS A O 1
ATOM 759 N N . GLY A 1 96 ? 13.200 7.187 -9.161 1.00 95.25 96 GLY A N 1
ATOM 760 C CA . GLY A 1 96 ? 12.223 7.068 -8.077 1.00 95.25 96 GLY A CA 1
ATOM 761 C C . GLY A 1 96 ? 10.855 6.593 -8.579 1.00 95.25 96 GLY A C 1
ATOM 762 O O . GLY A 1 96 ? 10.231 5.729 -7.961 1.00 95.25 96 GLY A O 1
ATOM 763 N N . LEU A 1 97 ? 10.411 7.080 -9.743 1.00 95.94 97 LEU A N 1
ATOM 764 C CA . LEU A 1 97 ? 9.181 6.615 -10.382 1.00 95.94 97 LEU A CA 1
ATOM 765 C C . LEU A 1 97 ? 9.268 5.138 -10.788 1.00 95.94 97 LEU A C 1
ATOM 767 O O . LEU A 1 97 ? 8.308 4.400 -10.576 1.00 95.94 97 LEU A O 1
ATOM 771 N N . ALA A 1 98 ? 10.404 4.678 -11.313 1.00 95.38 98 ALA A N 1
ATOM 772 C CA . ALA A 1 98 ? 10.605 3.267 -11.631 1.00 95.38 98 ALA A CA 1
ATOM 773 C C . ALA A 1 98 ? 10.501 2.380 -10.379 1.00 95.38 98 ALA A C 1
ATOM 775 O O . ALA A 1 98 ? 9.785 1.380 -10.406 1.00 95.38 98 ALA A O 1
ATOM 776 N N . TYR A 1 99 ? 11.129 2.765 -9.263 1.00 94.00 99 TYR A N 1
ATOM 777 C CA . TYR A 1 99 ? 10.982 2.031 -8.001 1.00 94.00 99 TYR A CA 1
ATOM 778 C C . TYR A 1 99 ? 9.541 2.037 -7.486 1.00 94.00 99 TYR A C 1
ATOM 780 O O . TYR A 1 99 ? 9.035 0.985 -7.101 1.00 94.00 99 TYR A O 1
ATOM 788 N N . ALA A 1 100 ? 8.854 3.183 -7.520 1.00 93.25 100 ALA A N 1
ATOM 789 C CA . ALA A 1 100 ? 7.450 3.268 -7.122 1.00 93.25 100 ALA A CA 1
ATOM 790 C C . ALA A 1 100 ? 6.572 2.314 -7.950 1.00 93.25 100 ALA A C 1
ATOM 792 O O . ALA A 1 100 ? 5.794 1.540 -7.399 1.00 93.25 100 ALA A O 1
ATOM 793 N N . LEU A 1 101 ? 6.742 2.304 -9.273 1.00 93.62 101 LEU A N 1
ATOM 794 C CA . LEU A 1 101 ? 6.007 1.422 -10.183 1.00 93.62 101 LEU A CA 1
ATOM 795 C C . LEU A 1 101 ? 6.384 -0.058 -10.035 1.00 93.62 101 LEU A C 1
ATOM 797 O O . LEU A 1 101 ? 5.559 -0.925 -10.316 1.00 93.62 101 LEU A O 1
ATOM 801 N N . ALA A 1 102 ? 7.606 -0.375 -9.607 1.00 91.31 102 ALA A N 1
ATOM 802 C CA . ALA A 1 102 ? 8.004 -1.748 -9.304 1.00 91.31 102 ALA A CA 1
ATOM 803 C C . ALA A 1 102 ? 7.307 -2.298 -8.047 1.00 91.31 102 ALA A C 1
ATOM 805 O O . ALA A 1 102 ? 7.125 -3.507 -7.945 1.00 91.31 102 ALA A O 1
ATOM 806 N N . LEU A 1 103 ? 6.904 -1.416 -7.126 1.00 87.75 103 LEU A N 1
ATOM 807 C CA . LEU A 1 103 ? 6.221 -1.756 -5.873 1.00 87.75 103 LEU A CA 1
ATOM 808 C C . LEU A 1 103 ? 4.691 -1.699 -5.993 1.00 87.75 103 LEU A C 1
ATOM 810 O O . LEU A 1 103 ? 3.983 -2.388 -5.268 1.00 87.75 103 LEU A O 1
ATOM 814 N N . ILE A 1 104 ? 4.158 -0.872 -6.895 1.00 88.38 104 ILE A N 1
ATOM 815 C CA . ILE A 1 104 ? 2.712 -0.758 -7.112 1.00 88.38 104 ILE A CA 1
ATOM 816 C C . ILE A 1 104 ? 2.202 -1.938 -7.945 1.00 88.38 104 ILE A C 1
ATOM 818 O O . ILE A 1 104 ? 2.772 -2.298 -8.975 1.00 88.38 104 ILE A O 1
ATOM 822 N N . GLY A 1 105 ? 1.056 -2.497 -7.549 1.00 71.31 105 GLY A N 1
ATOM 823 C CA . GLY A 1 105 ? 0.376 -3.543 -8.320 1.00 71.31 105 GLY A CA 1
ATOM 824 C C . GLY A 1 105 ? 1.118 -4.877 -8.335 1.00 71.31 105 GLY A C 1
ATOM 825 O O . GLY A 1 105 ? 0.933 -5.679 -9.250 1.00 71.31 105 GLY A O 1
ATOM 826 N N . THR A 1 106 ? 1.976 -5.105 -7.344 1.00 74.12 106 THR A N 1
ATOM 827 C CA . THR A 1 106 ? 2.500 -6.428 -7.032 1.00 74.12 106 THR A CA 1
ATOM 828 C C . THR A 1 106 ? 1.449 -7.203 -6.247 1.00 74.12 106 THR A C 1
ATOM 830 O O . THR A 1 106 ? 0.993 -6.748 -5.202 1.00 74.12 106 THR A O 1
ATOM 833 N N . ASP A 1 107 ? 1.095 -8.399 -6.714 1.00 61.72 107 ASP A N 1
ATOM 834 C CA . ASP A 1 107 ? 0.237 -9.317 -5.947 1.00 61.72 107 ASP A CA 1
ATOM 835 C C . ASP A 1 107 ? 0.978 -9.937 -4.744 1.00 61.72 107 ASP A C 1
ATOM 837 O O . ASP A 1 107 ? 0.373 -10.590 -3.892 1.00 61.72 107 ASP A O 1
ATOM 841 N N . ASP A 1 108 ? 2.299 -9.748 -4.676 1.00 62.97 108 ASP A N 1
ATOM 842 C CA . ASP A 1 108 ? 3.133 -10.215 -3.579 1.00 62.97 108 ASP A CA 1
ATOM 843 C C . ASP A 1 108 ? 3.121 -9.210 -2.420 1.00 62.97 108 ASP A C 1
ATOM 845 O O . ASP A 1 108 ? 3.735 -8.143 -2.484 1.00 62.97 108 ASP A O 1
ATOM 849 N N . TYR A 1 109 ? 2.448 -9.595 -1.336 1.00 50.97 109 TYR A N 1
ATOM 850 C CA . TYR A 1 109 ? 2.359 -8.850 -0.080 1.00 50.97 109 TYR A CA 1
ATOM 851 C C . TYR A 1 109 ? 3.715 -8.665 0.628 1.00 50.97 109 TYR A C 1
ATOM 853 O O . TYR A 1 109 ? 3.798 -7.876 1.570 1.00 50.97 109 TYR A O 1
ATOM 861 N N . GLN A 1 110 ? 4.772 -9.358 0.183 1.00 55.88 110 GLN A N 1
ATOM 862 C CA . GLN A 1 110 ? 6.150 -9.170 0.649 1.00 55.88 110 GLN A CA 1
ATOM 863 C C . GLN A 1 110 ? 6.890 -8.040 -0.086 1.00 55.88 110 GLN A C 1
ATOM 865 O O . GLN A 1 110 ? 8.035 -7.730 0.252 1.00 55.88 110 GLN A O 1
ATOM 870 N N . SER A 1 111 ? 6.249 -7.388 -1.064 1.00 65.56 111 SER A N 1
ATOM 871 C CA . SER A 1 111 ? 6.809 -6.272 -1.841 1.00 65.56 111 SER A CA 1
ATOM 872 C C . SER A 1 111 ? 6.791 -4.959 -1.051 1.00 65.56 111 SER A C 1
ATOM 874 O O . SER A 1 111 ? 6.240 -3.945 -1.478 1.00 65.56 111 SER A O 1
ATOM 876 N N . VAL A 1 112 ? 7.380 -4.965 0.144 1.00 76.25 112 VAL A N 1
ATOM 877 C CA . VAL A 1 112 ? 7.636 -3.739 0.905 1.00 76.25 112 VAL A CA 1
ATOM 878 C C . VAL A 1 112 ? 8.802 -2.981 0.293 1.00 76.25 112 VAL A C 1
ATOM 880 O O . VAL A 1 112 ? 9.774 -3.585 -0.164 1.00 76.25 112 VAL A O 1
ATOM 883 N N . THR A 1 113 ? 8.745 -1.650 0.341 1.00 79.12 113 THR A N 1
ATOM 884 C CA . THR A 1 113 ? 9.859 -0.806 -0.094 1.00 79.12 113 THR A CA 1
ATOM 885 C C . THR A 1 113 ? 11.126 -1.193 0.674 1.00 79.12 113 THR A C 1
ATOM 887 O O . THR A 1 113 ? 11.160 -1.048 1.901 1.00 79.12 113 THR A O 1
ATOM 890 N N . PRO A 1 114 ? 12.182 -1.688 0.004 1.00 80.56 114 PRO A N 1
ATOM 891 C CA . PRO A 1 114 ? 13.396 -2.080 0.698 1.00 80.56 114 PRO A CA 1
ATOM 892 C C . PRO A 1 114 ? 14.015 -0.880 1.416 1.00 80.56 114 PRO A C 1
ATOM 894 O O . PRO A 1 114 ? 14.110 0.207 0.851 1.00 80.56 114 PRO A O 1
ATOM 897 N N . GLY A 1 115 ? 14.518 -1.076 2.638 1.00 78.94 115 GLY A N 1
ATOM 898 C CA . GLY A 1 115 ? 15.083 0.028 3.425 1.00 78.94 115 GLY A CA 1
ATOM 899 C C . GLY A 1 115 ? 16.244 0.766 2.740 1.00 78.94 115 GLY A C 1
ATOM 900 O O . GLY A 1 115 ? 16.446 1.950 2.985 1.00 78.94 115 GLY A O 1
ATOM 901 N N . TRP A 1 116 ? 16.988 0.100 1.847 1.00 84.75 116 TRP A N 1
ATOM 902 C CA . TRP A 1 116 ? 18.021 0.763 1.045 1.00 84.75 116 TRP A CA 1
ATOM 903 C C . TRP A 1 116 ? 17.423 1.667 -0.044 1.00 84.75 116 TRP A C 1
ATOM 905 O O . TRP A 1 116 ? 17.978 2.731 -0.295 1.00 84.75 116 TRP A O 1
ATOM 915 N N . VAL A 1 117 ? 16.281 1.302 -0.640 1.00 87.88 117 VAL A N 1
ATOM 916 C CA . VAL A 1 117 ? 15.564 2.162 -1.596 1.00 87.88 117 VAL A CA 1
ATOM 917 C C . VAL A 1 117 ? 15.075 3.410 -0.877 1.00 87.88 117 VAL A C 1
ATOM 919 O O . VAL A 1 117 ? 15.340 4.503 -1.348 1.00 87.88 117 VAL A O 1
ATOM 922 N N . LEU A 1 118 ? 14.474 3.272 0.311 1.00 82.12 118 LEU A N 1
ATOM 923 C CA . LEU A 1 118 ? 14.049 4.423 1.123 1.00 82.12 118 LEU A CA 1
ATOM 924 C C . LEU A 1 118 ? 15.211 5.351 1.501 1.00 82.12 118 LEU A C 1
ATOM 926 O O . LEU A 1 118 ? 15.038 6.560 1.614 1.00 82.12 118 LEU A O 1
ATOM 930 N N . PHE A 1 119 ? 16.403 4.789 1.709 1.00 85.44 119 PHE A N 1
ATOM 931 C CA . PHE A 1 119 ? 17.591 5.565 2.046 1.00 85.44 119 PHE A CA 1
ATOM 932 C C . PHE A 1 119 ? 18.184 6.307 0.839 1.00 85.44 119 PHE A C 1
ATOM 934 O O . PHE A 1 119 ? 18.600 7.456 0.979 1.00 85.44 119 PHE A O 1
ATOM 941 N N . HIS A 1 120 ? 18.250 5.658 -0.328 1.00 89.00 120 HIS A N 1
ATOM 942 C CA . HIS A 1 120 ? 18.870 6.216 -1.536 1.00 89.00 120 HIS A CA 1
ATOM 943 C C . HIS A 1 120 ? 17.905 7.044 -2.398 1.00 89.00 120 HIS A C 1
ATOM 945 O O . HIS A 1 120 ? 18.346 7.989 -3.045 1.00 89.00 120 HIS A O 1
ATOM 951 N N . TYR A 1 121 ? 16.615 6.713 -2.362 1.00 90.94 121 TYR A N 1
ATOM 952 C CA . TYR A 1 121 ? 15.526 7.328 -3.124 1.00 90.94 121 TYR A CA 1
ATOM 953 C C . TYR A 1 121 ? 14.344 7.651 -2.187 1.00 90.94 121 TYR A C 1
ATOM 955 O O . TYR A 1 121 ? 13.271 7.042 -2.284 1.00 90.94 121 TYR A O 1
ATOM 963 N N . PRO A 1 122 ? 14.522 8.575 -1.223 1.00 88.81 122 PRO A N 1
ATOM 964 C CA . PRO A 1 122 ? 13.489 8.908 -0.239 1.00 88.81 122 PRO A CA 1
ATOM 965 C C . PRO A 1 122 ? 12.202 9.465 -0.871 1.00 88.81 122 PRO A C 1
ATOM 967 O O . PRO A 1 122 ? 11.137 9.417 -0.261 1.00 88.81 122 PRO A O 1
ATOM 970 N N . GLU A 1 123 ? 12.266 9.977 -2.100 1.00 92.69 123 GLU A N 1
ATOM 971 C CA . GLU A 1 123 ? 11.110 10.461 -2.847 1.00 92.69 123 GLU A CA 1
ATOM 972 C C . GLU A 1 123 ? 10.141 9.352 -3.274 1.00 92.69 123 GLU A C 1
ATOM 974 O O . GLU A 1 123 ? 8.994 9.660 -3.591 1.00 92.69 123 GLU A O 1
ATOM 979 N N . VAL A 1 124 ? 10.552 8.077 -3.265 1.00 92.12 124 VAL A N 1
ATOM 980 C CA . VAL A 1 124 ? 9.714 6.946 -3.706 1.00 92.12 124 VAL A CA 1
ATOM 981 C C . VAL A 1 124 ? 8.389 6.899 -2.949 1.00 92.12 124 VAL A C 1
ATOM 983 O O . VAL A 1 124 ? 7.344 6.718 -3.570 1.00 92.12 124 VAL A O 1
ATOM 986 N N . GLU A 1 125 ? 8.393 7.129 -1.634 1.00 87.31 125 GLU A N 1
ATOM 987 C CA . GLU A 1 125 ? 7.157 7.157 -0.838 1.00 87.31 125 GLU A CA 1
ATOM 988 C C . GLU A 1 125 ? 6.234 8.301 -1.265 1.00 87.31 125 GLU A C 1
ATOM 990 O O . GLU A 1 125 ? 5.024 8.114 -1.397 1.00 87.31 125 GLU A O 1
ATOM 995 N N . HIS A 1 126 ? 6.804 9.475 -1.550 1.00 90.06 126 HIS A N 1
ATOM 996 C CA . HIS A 1 126 ? 6.035 10.610 -2.045 1.00 90.06 126 HIS A CA 1
ATOM 997 C C . HIS A 1 126 ? 5.465 10.338 -3.441 1.00 90.06 126 HIS A C 1
ATOM 999 O O . HIS A 1 126 ? 4.310 10.660 -3.698 1.00 90.06 126 HIS A O 1
ATOM 1005 N N . ILE A 1 127 ? 6.228 9.701 -4.331 1.00 94.44 127 ILE A N 1
ATOM 1006 C CA . ILE A 1 127 ? 5.755 9.320 -5.665 1.00 94.44 127 ILE A CA 1
ATOM 1007 C C . ILE A 1 127 ? 4.612 8.306 -5.557 1.00 94.44 127 ILE A C 1
ATOM 1009 O O . ILE A 1 127 ? 3.579 8.489 -6.200 1.00 94.44 127 ILE A O 1
ATOM 1013 N N . ILE A 1 128 ? 4.755 7.279 -4.712 1.00 91.69 128 ILE A N 1
ATOM 1014 C CA . ILE A 1 128 ? 3.686 6.312 -4.426 1.00 91.69 128 ILE A CA 1
ATOM 1015 C C . ILE A 1 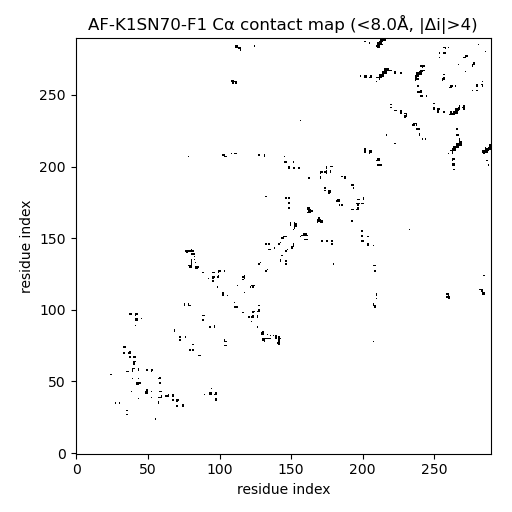128 ? 2.438 7.044 -3.924 1.00 91.69 128 ILE A C 1
ATOM 1017 O O . ILE A 1 128 ? 1.349 6.807 -4.441 1.00 91.69 128 ILE A O 1
ATOM 1021 N N . TYR A 1 129 ? 2.585 7.977 -2.982 1.00 89.12 129 TYR A N 1
ATOM 1022 C CA . TYR A 1 129 ? 1.474 8.797 -2.502 1.00 89.12 129 TYR A CA 1
ATOM 1023 C C . TYR A 1 129 ? 0.823 9.600 -3.639 1.00 89.12 129 TYR A C 1
ATOM 1025 O O . TYR A 1 129 ? -0.395 9.572 -3.804 1.00 89.12 129 TYR A O 1
ATOM 1033 N N . MET A 1 130 ? 1.612 10.266 -4.484 1.00 91.81 130 MET A N 1
ATOM 1034 C CA . MET A 1 130 ? 1.084 11.047 -5.606 1.00 91.81 130 MET A CA 1
ATOM 1035 C C . MET A 1 130 ? 0.315 10.173 -6.609 1.00 91.81 130 MET A C 1
ATOM 1037 O O . MET A 1 130 ? -0.734 10.588 -7.103 1.00 91.81 130 MET A O 1
ATOM 1041 N N . LEU A 1 131 ? 0.794 8.958 -6.884 1.00 93.19 131 LEU A N 1
ATOM 1042 C CA . LEU A 1 131 ? 0.144 8.002 -7.782 1.00 93.19 131 LEU A CA 1
ATOM 1043 C C . LEU A 1 131 ? -1.117 7.369 -7.171 1.00 93.19 131 LEU A C 1
ATOM 1045 O O . LEU A 1 131 ? -2.108 7.185 -7.881 1.00 93.19 131 LEU A O 1
ATOM 1049 N N . CYS A 1 132 ? -1.091 7.034 -5.879 1.00 91.00 132 CYS A N 1
ATOM 1050 C CA . CYS A 1 132 ? -2.088 6.163 -5.252 1.00 91.00 132 CYS A CA 1
ATOM 1051 C C . CYS A 1 132 ? -3.081 6.881 -4.332 1.00 91.00 132 CYS A C 1
ATOM 1053 O O . CYS A 1 132 ? -4.180 6.359 -4.157 1.00 91.00 132 CYS A O 1
ATOM 1055 N N . HIS A 1 133 ? -2.747 8.046 -3.774 1.00 87.06 133 HIS A N 1
ATOM 1056 C CA . HIS A 1 133 ? -3.564 8.770 -2.783 1.00 87.06 133 HIS A CA 1
ATOM 1057 C C . HIS A 1 133 ? -4.134 10.091 -3.299 1.00 87.06 133 HIS A C 1
ATOM 1059 O O . HIS A 1 133 ? -5.003 10.679 -2.655 1.00 87.06 133 HIS A O 1
ATOM 1065 N N . THR A 1 134 ? -3.708 10.551 -4.475 1.00 79.69 134 THR A N 1
ATOM 1066 C CA . THR A 1 134 ? -4.259 11.769 -5.079 1.00 79.69 134 THR A CA 1
ATOM 1067 C C . THR A 1 134 ? -5.689 11.523 -5.563 1.00 79.69 134 THR A C 1
ATOM 1069 O O . THR A 1 134 ? -5.918 10.849 -6.572 1.00 79.69 134 THR A O 1
ATOM 1072 N N . GLN A 1 135 ? -6.670 12.087 -4.853 1.00 79.25 135 GLN A N 1
ATOM 1073 C CA . GLN A 1 135 ? -8.068 12.075 -5.280 1.00 79.25 135 GLN A CA 1
ATOM 1074 C C . GLN A 1 135 ? -8.271 13.054 -6.439 1.00 79.25 135 GLN A C 1
ATOM 1076 O O . GLN A 1 135 ? -8.208 14.270 -6.267 1.00 79.25 135 GLN A O 1
ATOM 1081 N N . CYS A 1 136 ? -8.542 12.523 -7.627 1.00 84.12 136 CYS A N 1
ATOM 1082 C CA . CYS A 1 136 ? -8.995 13.334 -8.752 1.00 84.12 136 CYS A CA 1
ATOM 1083 C C . CYS A 1 136 ? -10.523 13.480 -8.744 1.00 84.12 136 CYS A C 1
ATOM 1085 O O . CYS A 1 136 ? -11.244 12.569 -8.335 1.00 84.12 136 CYS A O 1
ATOM 1087 N N . THR A 1 137 ? -11.029 14.584 -9.286 1.00 75.62 137 THR A N 1
ATOM 1088 C CA . THR A 1 137 ? -12.471 14.863 -9.400 1.00 75.62 137 THR A CA 1
ATOM 1089 C C . THR A 1 137 ? -13.152 14.163 -10.580 1.00 75.62 137 THR A C 1
ATOM 1091 O O . THR A 1 137 ? -14.370 14.230 -10.726 1.00 75.62 137 THR A O 1
ATOM 1094 N N . ASP A 1 138 ? -12.386 13.464 -11.414 1.00 76.56 138 ASP A N 1
ATOM 1095 C CA . ASP A 1 138 ? -12.768 13.180 -12.801 1.00 76.56 138 ASP A CA 1
ATOM 1096 C C . ASP A 1 138 ? -13.234 11.730 -13.019 1.00 76.56 138 ASP A C 1
ATOM 1098 O O . ASP A 1 138 ? -12.875 11.072 -13.993 1.00 76.56 138 ASP A O 1
ATOM 1102 N N . GLY A 1 139 ? -14.029 11.192 -12.090 1.00 81.12 139 GLY A N 1
ATOM 1103 C CA . GLY A 1 139 ? -14.679 9.883 -12.263 1.00 81.12 139 GLY A CA 1
ATOM 1104 C C . GLY A 1 139 ? -13.718 8.695 -12.425 1.00 81.12 139 GLY A C 1
ATOM 1105 O O . GLY A 1 139 ? -14.079 7.690 -13.036 1.00 81.12 139 GLY A O 1
ATOM 1106 N N . CYS A 1 140 ? -12.497 8.800 -11.893 1.00 90.69 140 CYS A N 1
ATOM 1107 C CA . CYS A 1 140 ? -11.479 7.756 -11.972 1.00 90.69 140 CYS A CA 1
ATOM 1108 C C . CYS A 1 140 ? -11.928 6.466 -11.272 1.00 90.69 140 CYS A C 1
ATOM 1110 O O . CYS A 1 140 ? -12.211 6.457 -10.073 1.00 90.69 140 CYS A O 1
ATOM 1112 N N . GLU A 1 141 ? -11.923 5.358 -12.018 1.00 91.44 141 GLU A N 1
ATOM 1113 C CA . GLU A 1 141 ? -12.304 4.028 -11.527 1.00 91.44 141 GLU A CA 1
ATOM 1114 C C . GLU A 1 141 ? -11.449 3.590 -10.329 1.00 91.44 141 GLU A C 1
ATOM 1116 O O . GLU A 1 141 ? -11.984 3.094 -9.338 1.00 91.44 141 GLU A O 1
ATOM 1121 N N . TYR A 1 142 ? -10.133 3.832 -10.382 1.00 92.12 142 TYR A N 1
ATOM 1122 C CA . TYR A 1 142 ? -9.230 3.539 -9.270 1.00 92.12 142 TYR A CA 1
ATOM 1123 C C . TYR A 1 142 ? -9.610 4.327 -8.012 1.00 92.12 142 TYR A C 1
ATOM 1125 O O . TYR A 1 142 ? -9.816 3.716 -6.969 1.00 92.12 142 TYR A O 1
ATOM 1133 N N . CYS A 1 143 ? -9.761 5.654 -8.098 1.00 92.06 143 CYS A N 1
ATOM 1134 C CA . CYS A 1 143 ? -10.071 6.486 -6.931 1.00 92.06 143 CYS A CA 1
ATOM 1135 C C . CYS A 1 143 ? -11.423 6.103 -6.314 1.00 92.06 143 CYS A C 1
ATOM 1137 O O . CYS A 1 143 ? -11.508 5.894 -5.107 1.00 92.06 143 CYS A O 1
ATOM 1139 N N . ASN A 1 144 ? -12.451 5.908 -7.144 1.00 91.12 144 ASN A N 1
ATOM 1140 C CA . ASN A 1 144 ? -13.789 5.515 -6.693 1.00 91.12 144 ASN A CA 1
ATOM 1141 C C . ASN A 1 144 ? -13.824 4.128 -6.034 1.00 91.12 144 ASN A C 1
ATOM 1143 O O . ASN A 1 144 ? -14.723 3.832 -5.253 1.00 91.12 144 ASN A O 1
ATOM 1147 N N . ARG A 1 145 ? -12.871 3.253 -6.365 1.00 91.38 145 ARG A N 1
ATOM 1148 C CA . ARG A 1 145 ? -12.786 1.903 -5.799 1.00 91.38 145 ARG A CA 1
ATOM 1149 C C . ARG A 1 145 ? -11.872 1.843 -4.579 1.00 91.38 145 ARG A C 1
ATOM 1151 O O . ARG A 1 145 ? -12.214 1.209 -3.589 1.00 91.38 145 ARG A O 1
ATOM 1158 N N . MET A 1 146 ? -10.710 2.483 -4.644 1.00 90.81 146 MET A N 1
ATOM 1159 C CA . MET A 1 146 ? -9.633 2.315 -3.665 1.00 90.81 146 MET A CA 1
ATOM 1160 C C . MET A 1 146 ? -9.584 3.434 -2.619 1.00 90.81 146 MET A C 1
ATOM 1162 O O . MET A 1 146 ? -9.122 3.184 -1.512 1.00 90.81 146 MET A O 1
ATOM 1166 N N . LEU A 1 147 ? -10.069 4.641 -2.939 1.00 90.94 147 LEU A N 1
ATOM 1167 C CA . LEU A 1 147 ? -10.008 5.817 -2.055 1.00 90.94 147 LEU A CA 1
ATOM 1168 C C . LEU A 1 147 ? -11.377 6.259 -1.520 1.00 90.94 147 LEU A C 1
ATOM 1170 O O . LEU A 1 147 ? -11.435 7.001 -0.542 1.00 90.94 147 LEU A O 1
ATOM 1174 N N . ASP A 1 148 ? -12.476 5.801 -2.122 1.00 93.75 148 ASP A N 1
ATOM 1175 C CA . ASP A 1 148 ? -13.826 6.077 -1.630 1.00 93.75 148 ASP A CA 1
ATOM 1176 C C . ASP A 1 148 ? -14.093 5.308 -0.325 1.00 93.75 148 ASP A C 1
ATOM 1178 O O . ASP A 1 148 ? -14.081 4.069 -0.276 1.00 93.75 148 ASP A O 1
ATOM 1182 N N . ILE A 1 149 ? -14.350 6.058 0.745 1.00 95.56 149 ILE A N 1
ATOM 1183 C CA . ILE A 1 149 ? -14.574 5.502 2.078 1.00 95.56 149 ILE A CA 1
ATOM 1184 C C . ILE A 1 149 ? -15.902 4.755 2.204 1.00 95.56 149 ILE A C 1
ATOM 1186 O O . ILE A 1 149 ? -15.975 3.805 2.976 1.00 95.56 149 ILE A O 1
ATOM 1190 N N . HIS A 1 150 ? -16.943 5.121 1.454 1.00 96.38 150 HIS A N 1
ATOM 1191 C CA . HIS A 1 150 ? -18.239 4.441 1.490 1.00 96.38 150 HIS A CA 1
ATOM 1192 C C . HIS A 1 150 ? -18.171 3.110 0.746 1.00 96.38 150 HIS A C 1
ATOM 1194 O O . HIS A 1 150 ? -18.673 2.094 1.237 1.00 96.38 150 HIS A O 1
ATOM 1200 N N . HIS A 1 151 ? -17.500 3.093 -0.409 1.00 95.25 151 HIS A N 1
ATOM 1201 C CA . HIS A 1 151 ? -17.220 1.863 -1.138 1.00 95.25 151 HIS A CA 1
ATOM 1202 C C . HIS A 1 151 ? -16.452 0.879 -0.251 1.00 95.25 151 HIS A C 1
ATOM 1204 O O . HIS A 1 151 ? -16.878 -0.265 -0.069 1.00 95.25 151 HIS A O 1
ATOM 1210 N N . ASN A 1 152 ? -15.353 1.337 0.353 1.00 95.50 152 ASN A N 1
ATOM 1211 C CA . ASN A 1 152 ? -14.497 0.492 1.178 1.00 95.50 152 ASN A CA 1
ATOM 1212 C C . ASN A 1 152 ? -15.152 0.103 2.505 1.00 95.50 152 ASN A C 1
ATOM 1214 O O . ASN A 1 152 ? -14.988 -1.033 2.938 1.00 95.50 152 ASN A O 1
ATOM 1218 N N . LEU A 1 153 ? -15.971 0.967 3.110 1.00 96.88 153 LEU A N 1
ATOM 1219 C CA . LEU A 1 153 ? -16.775 0.619 4.281 1.00 96.88 153 LEU A CA 1
ATOM 1220 C C . LEU A 1 153 ? -17.653 -0.610 4.007 1.00 96.88 153 LEU A C 1
ATOM 1222 O O . LEU A 1 153 ? -17.667 -1.561 4.794 1.00 96.88 153 LEU A O 1
ATOM 1226 N N . LYS A 1 154 ? -18.352 -0.609 2.870 1.00 95.94 154 LYS A N 1
ATOM 1227 C CA . LYS A 1 154 ? -19.215 -1.718 2.473 1.00 95.94 154 LYS A CA 1
ATOM 1228 C C . LYS A 1 154 ? -18.416 -2.962 2.099 1.00 95.94 154 LYS A C 1
ATOM 1230 O O . LYS A 1 154 ? -18.750 -4.048 2.562 1.00 95.94 154 LYS A O 1
ATOM 1235 N N . GLN A 1 155 ? -17.361 -2.817 1.298 1.00 94.25 155 GLN A N 1
ATOM 1236 C CA . GLN A 1 155 ? -16.542 -3.947 0.841 1.00 94.25 155 GLN A CA 1
ATOM 1237 C C . GLN A 1 155 ? -15.766 -4.629 1.975 1.00 94.25 155 GLN A C 1
ATOM 1239 O O . GLN A 1 155 ? -15.647 -5.850 1.982 1.00 94.25 155 GLN A O 1
ATOM 1244 N N . LEU A 1 156 ? -15.223 -3.858 2.920 1.00 93.00 156 LEU A N 1
ATOM 1245 C CA . LEU A 1 156 ? -14.379 -4.372 4.001 1.00 93.00 156 LEU A CA 1
ATOM 1246 C C . LEU A 1 156 ? -15.190 -4.783 5.229 1.00 93.00 156 LEU A C 1
ATOM 1248 O O . LEU A 1 156 ? -14.927 -5.820 5.830 1.00 93.00 156 LEU A O 1
ATOM 1252 N N . PHE A 1 157 ? -16.166 -3.967 5.629 1.00 92.88 157 PHE A N 1
ATOM 1253 C CA . PHE A 1 157 ? -16.878 -4.157 6.894 1.00 92.88 157 PHE A CA 1
ATOM 1254 C C . PHE A 1 157 ? -18.338 -4.580 6.722 1.00 92.88 157 PHE A C 1
ATOM 1256 O O . PHE A 1 157 ? -18.981 -4.917 7.718 1.00 92.88 157 PHE A O 1
ATOM 1263 N N . GLY A 1 158 ? -18.872 -4.572 5.497 1.00 94.31 158 GLY A N 1
ATOM 1264 C CA . GLY A 1 158 ? -20.263 -4.936 5.222 1.00 94.31 158 GLY A CA 1
ATOM 1265 C C . GLY A 1 158 ? -21.286 -3.910 5.716 1.00 94.31 158 GLY A C 1
ATOM 1266 O O . GLY A 1 158 ? -22.464 -4.240 5.825 1.00 94.31 158 GLY A O 1
ATOM 1267 N N . TYR A 1 159 ? -20.862 -2.686 6.048 1.00 94.69 159 TYR A N 1
ATOM 1268 C CA . TYR A 1 159 ? -21.762 -1.629 6.513 1.00 94.69 159 TYR A CA 1
ATOM 1269 C C . TYR A 1 159 ? -22.227 -0.758 5.342 1.00 94.69 159 TYR A C 1
ATOM 1271 O O . TYR A 1 159 ? -21.415 -0.312 4.538 1.00 94.69 159 TYR A O 1
ATOM 1279 N N . ASP A 1 160 ? -23.533 -0.490 5.258 1.00 94.81 160 ASP A N 1
ATOM 1280 C CA . ASP A 1 160 ? -24.103 0.348 4.193 1.00 94.81 160 ASP A CA 1
ATOM 1281 C C . ASP A 1 160 ? -23.897 1.855 4.423 1.00 94.81 160 ASP A C 1
ATOM 1283 O O . ASP A 1 160 ? -23.943 2.629 3.471 1.00 94.81 160 ASP A O 1
ATOM 1287 N N . ALA A 1 161 ? -23.679 2.281 5.670 1.00 95.19 161 ALA A N 1
ATOM 1288 C CA . ALA A 1 161 ? -23.468 3.681 6.023 1.00 95.19 161 ALA A CA 1
ATOM 1289 C C . ALA A 1 161 ? -22.629 3.828 7.299 1.00 95.19 161 ALA A C 1
ATOM 1291 O O . ALA A 1 161 ? -22.625 2.947 8.168 1.00 95.19 161 ALA A O 1
ATOM 1292 N N . PHE A 1 162 ? -21.948 4.969 7.424 1.00 95.94 162 PHE A N 1
ATOM 1293 C CA . PHE A 1 162 ? -21.294 5.373 8.665 1.00 95.94 162 PHE A CA 1
ATOM 1294 C C . PHE A 1 162 ? -22.327 5.704 9.743 1.00 95.94 162 PHE A C 1
ATOM 1296 O O . PHE A 1 162 ? -23.455 6.116 9.466 1.00 95.94 162 PHE A O 1
ATOM 1303 N N . ARG A 1 163 ? -21.932 5.540 11.005 1.00 93.50 163 ARG A N 1
ATOM 1304 C CA . ARG A 1 163 ? -22.760 5.950 12.137 1.00 93.50 163 ARG A CA 1
ATOM 1305 C C . ARG A 1 163 ? -22.742 7.467 12.284 1.00 93.50 163 ARG A C 1
ATOM 1307 O O . ARG A 1 163 ? -21.678 8.086 12.295 1.00 93.50 163 ARG A O 1
ATOM 1314 N N . THR A 1 164 ? -23.923 8.031 12.494 1.00 91.56 164 THR A N 1
ATOM 1315 C CA . THR A 1 164 ? -24.123 9.433 12.867 1.00 91.56 164 THR A CA 1
ATOM 1316 C C . THR A 1 164 ? -24.379 9.557 14.368 1.00 91.56 164 THR A C 1
ATOM 1318 O O . THR A 1 164 ? -25.017 8.682 14.960 1.00 91.56 164 THR A O 1
ATOM 1321 N N . TYR A 1 165 ? -23.945 10.658 14.974 1.00 86.56 165 TYR A N 1
ATOM 1322 C CA . TYR A 1 165 ? -24.123 10.964 16.395 1.00 86.56 165 TYR A CA 1
ATOM 1323 C C . TYR A 1 165 ? -24.811 12.318 16.522 1.00 86.56 165 TYR A C 1
ATOM 1325 O O . TYR A 1 165 ? -24.262 13.313 16.074 1.00 86.56 165 TYR A O 1
ATOM 1333 N N . ASP A 1 166 ? -26.029 12.350 17.067 1.00 86.44 166 ASP A N 1
ATOM 1334 C CA . ASP A 1 166 ? -26.849 13.571 17.162 1.00 86.44 166 ASP A CA 1
ATOM 1335 C C . ASP A 1 166 ? -27.032 14.309 15.819 1.00 86.44 166 ASP A C 1
ATOM 1337 O O . ASP A 1 166 ? -27.115 15.530 15.761 1.00 86.44 166 ASP A O 1
ATOM 1341 N N . GLY A 1 167 ? -27.105 13.548 14.720 1.00 86.38 167 GLY A N 1
ATOM 1342 C CA . GLY A 1 167 ? -27.204 14.081 13.355 1.00 86.38 167 GLY A CA 1
ATOM 1343 C C . GLY A 1 167 ? -25.860 14.421 12.704 1.00 86.38 167 GLY A C 1
ATOM 1344 O O . GLY A 1 167 ? -25.827 14.670 11.504 1.00 86.38 167 GLY A O 1
ATOM 1345 N N . GLU A 1 168 ? -24.754 14.354 13.448 1.00 90.25 168 GLU A N 1
ATOM 1346 C CA . GLU A 1 168 ? -23.414 14.660 12.947 1.00 90.25 168 GLU A CA 1
ATOM 1347 C C . GLU A 1 168 ? -22.700 13.401 12.413 1.00 90.25 168 GLU A C 1
ATOM 1349 O O . GLU A 1 168 ? -22.622 12.380 13.114 1.00 90.25 168 GLU A O 1
ATOM 1354 N N . PRO A 1 169 ? -22.116 13.438 11.201 1.00 93.56 169 PRO A N 1
ATOM 1355 C CA . PRO A 1 169 ? -21.422 12.305 10.586 1.00 93.56 169 PRO A CA 1
ATOM 1356 C C . PRO A 1 169 ? -19.963 12.184 11.071 1.00 93.56 169 PRO A C 1
ATOM 1358 O O . PRO A 1 169 ? -19.032 12.051 10.278 1.00 93.56 169 PRO A O 1
ATOM 1361 N N . LEU A 1 170 ? -19.736 12.216 12.390 1.00 92.62 170 LEU A N 1
ATOM 1362 C CA . LEU A 1 170 ? -18.387 12.253 12.986 1.00 92.62 170 LEU A CA 1
ATOM 1363 C C . LEU A 1 170 ? -17.489 11.090 12.536 1.00 92.62 170 LEU A C 1
ATOM 1365 O O . LEU A 1 170 ? -16.290 11.267 12.326 1.00 92.62 170 LEU A O 1
ATOM 1369 N N . GLN A 1 171 ? -18.058 9.888 12.394 1.00 95.00 171 GLN A N 1
ATOM 1370 C CA . GLN A 1 171 ? -17.311 8.699 11.980 1.00 95.00 171 GLN A CA 1
ATOM 1371 C C . GLN A 1 171 ? -16.824 8.802 10.530 1.00 95.00 171 GLN A C 1
ATOM 1373 O O . GLN A 1 171 ? -15.683 8.445 10.238 1.00 95.00 171 GLN A O 1
ATOM 1378 N N . GLU A 1 172 ? -17.677 9.312 9.646 1.00 95.94 172 GLU A N 1
ATOM 1379 C CA . GLU A 1 172 ? -17.364 9.546 8.237 1.00 95.94 172 GLU A CA 1
ATOM 1380 C C . GLU A 1 172 ? -16.304 10.637 8.099 1.00 95.94 172 GLU A C 1
ATOM 1382 O O . GLU A 1 172 ? -15.270 10.405 7.483 1.00 95.94 172 GLU A O 1
ATOM 1387 N N . GLN A 1 173 ? -16.492 11.779 8.770 1.00 95.56 173 GLN A N 1
ATOM 1388 C CA . GLN A 1 173 ? -15.540 12.893 8.751 1.00 95.56 173 GLN A CA 1
ATOM 1389 C C . GLN A 1 173 ? -14.148 12.479 9.241 1.00 95.56 173 GLN A C 1
ATOM 1391 O O . GLN A 1 173 ? -13.146 12.834 8.621 1.00 95.56 173 GLN A O 1
ATOM 1396 N N . ALA A 1 174 ? -14.071 11.706 10.330 1.00 95.81 174 ALA A N 1
ATOM 1397 C CA . ALA A 1 174 ? -12.801 11.205 10.849 1.00 95.81 174 ALA A CA 1
ATOM 1398 C C . ALA A 1 174 ? -12.138 10.204 9.887 1.00 95.81 174 ALA A C 1
ATOM 1400 O O . ALA A 1 174 ? -10.927 10.267 9.687 1.00 95.81 174 ALA A O 1
ATOM 1401 N N . SER A 1 175 ? -12.926 9.315 9.273 1.00 96.12 175 SER A N 1
ATOM 1402 C CA . SER A 1 175 ? -12.417 8.342 8.297 1.00 96.12 175 SER A CA 1
ATOM 1403 C C . SER A 1 175 ? -11.918 9.036 7.027 1.00 96.12 175 SER A C 1
ATOM 1405 O O . SER A 1 175 ? -10.819 8.738 6.569 1.00 96.12 175 SER A O 1
ATOM 1407 N N . GLN A 1 176 ? -12.674 10.007 6.502 1.00 95.50 176 GLN A N 1
ATOM 1408 C CA . GLN A 1 176 ? -12.279 10.790 5.331 1.00 95.50 176 GLN A CA 1
ATOM 1409 C C . GLN A 1 176 ? -11.007 11.585 5.607 1.00 95.50 176 GLN A C 1
ATOM 1411 O O . GLN A 1 176 ? -10.059 11.518 4.836 1.00 95.50 176 GLN A O 1
ATOM 1416 N N . ALA A 1 177 ? -10.943 12.288 6.741 1.00 94.69 177 ALA A N 1
ATOM 1417 C CA . ALA A 1 177 ? -9.755 13.045 7.112 1.00 94.69 177 ALA A CA 1
ATOM 1418 C C . ALA A 1 177 ? -8.514 12.145 7.242 1.00 94.69 177 ALA A C 1
ATOM 1420 O O . ALA A 1 177 ? -7.427 12.548 6.833 1.00 94.69 177 ALA A O 1
ATOM 1421 N N . ALA A 1 178 ? -8.673 10.922 7.756 1.00 93.88 178 ALA A N 1
ATOM 1422 C CA . ALA A 1 178 ? -7.584 9.957 7.822 1.00 93.88 178 ALA A CA 1
ATOM 1423 C C . ALA A 1 178 ? -7.133 9.478 6.430 1.00 93.88 178 ALA A C 1
ATOM 1425 O O . ALA A 1 178 ? -5.924 9.411 6.203 1.00 93.88 178 ALA A O 1
ATOM 1426 N N . VAL A 1 179 ? -8.060 9.182 5.508 1.00 92.06 179 VAL A N 1
ATOM 1427 C CA . VAL A 1 179 ? -7.743 8.825 4.106 1.00 92.06 179 VAL A CA 1
ATOM 1428 C C . VAL A 1 179 ? -7.067 9.981 3.367 1.00 92.06 179 VAL A C 1
ATOM 1430 O O . VAL A 1 179 ? -6.108 9.759 2.637 1.00 92.06 179 VAL A O 1
ATOM 1433 N N . ASP A 1 180 ? -7.482 11.220 3.633 1.00 90.00 180 ASP A N 1
ATOM 1434 C CA . ASP A 1 180 ? -6.865 12.432 3.082 1.00 90.00 180 ASP A CA 1
ATOM 1435 C C . ASP A 1 180 ? -5.453 12.707 3.650 1.00 90.00 180 ASP A C 1
ATOM 1437 O O . ASP A 1 180 ? -4.825 13.704 3.294 1.00 90.00 180 ASP A O 1
ATOM 1441 N N . GLY A 1 181 ? -4.962 11.885 4.584 1.00 89.06 181 GLY A N 1
ATOM 1442 C CA . GLY A 1 181 ? -3.659 12.064 5.228 1.00 89.06 181 GLY A CA 1
ATOM 1443 C C . GLY A 1 181 ? -3.602 13.228 6.225 1.00 89.06 181 GLY A C 1
ATOM 1444 O O . GLY A 1 181 ? -2.521 13.731 6.527 1.00 89.06 181 GLY A O 1
ATOM 1445 N N . LYS A 1 182 ? -4.746 13.690 6.747 1.00 92.50 182 LYS A N 1
ATOM 1446 C CA . LYS A 1 182 ? -4.808 14.811 7.699 1.00 92.50 182 LYS A CA 1
ATOM 1447 C C . LYS A 1 182 ? -4.563 14.339 9.132 1.00 92.50 182 LYS A C 1
ATOM 1449 O O . LYS A 1 182 ? -5.114 13.335 9.578 1.00 92.50 182 LYS A O 1
ATOM 1454 N N . SER A 1 183 ? -3.821 15.135 9.898 1.00 94.56 183 SER A N 1
ATOM 1455 C CA . SER A 1 183 ? -3.756 14.999 11.357 1.00 94.56 183 SER A CA 1
ATOM 1456 C C . SER A 1 183 ? -5.080 15.435 11.986 1.00 94.56 183 SER A C 1
ATOM 1458 O O . SER A 1 183 ? -5.568 16.530 11.699 1.00 94.56 183 SER A O 1
ATOM 1460 N N . LEU A 1 184 ? -5.655 14.610 12.863 1.00 94.69 184 LEU A N 1
ATOM 1461 C CA . LEU A 1 184 ? -6.963 14.876 13.467 1.00 94.69 184 LEU A CA 1
ATOM 1462 C C . LEU A 1 184 ? -7.040 14.445 14.938 1.00 94.69 184 LEU A C 1
ATOM 1464 O O . LEU A 1 184 ? -6.344 13.531 15.373 1.00 94.69 184 LEU A O 1
ATOM 1468 N N . LEU A 1 185 ? -7.935 15.089 15.694 1.00 95.06 185 LEU A N 1
ATOM 1469 C CA . LEU A 1 185 ? -8.333 14.677 17.040 1.00 95.06 185 LEU A CA 1
ATOM 1470 C C . LEU A 1 185 ? -9.785 14.195 16.999 1.00 95.06 185 LEU A C 1
ATOM 1472 O O . LEU A 1 185 ? -10.703 14.980 16.776 1.00 95.06 185 LEU A O 1
ATOM 1476 N N . ALA A 1 186 ? -9.983 12.902 17.236 1.00 92.00 186 ALA A N 1
ATOM 1477 C CA . ALA A 1 186 ? -11.282 12.242 17.192 1.00 92.00 186 ALA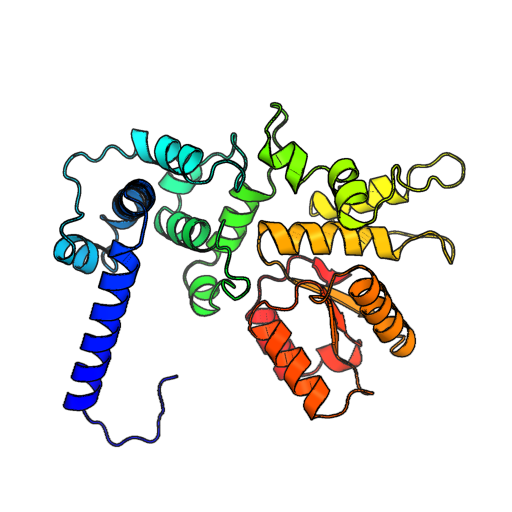 A CA 1
ATOM 1478 C C . ALA A 1 186 ? -11.774 11.904 18.609 1.00 92.00 186 ALA A C 1
ATOM 1480 O O . ALA A 1 186 ? -11.225 11.021 19.274 1.00 92.00 186 ALA A O 1
ATOM 1481 N N . ILE A 1 187 ? -12.838 12.571 19.065 1.00 92.00 187 ILE A N 1
ATOM 1482 C CA . ILE A 1 187 ? -13.467 12.309 20.367 1.00 92.00 187 ILE A CA 1
ATOM 1483 C C . ILE A 1 187 ? -14.808 11.618 20.130 1.00 92.00 187 ILE A C 1
ATOM 1485 O O . ILE A 1 187 ? -15.738 12.210 19.597 1.00 92.00 187 ILE A O 1
ATOM 1489 N N . PHE A 1 188 ? -14.896 10.356 20.545 1.00 90.75 188 PHE A N 1
ATOM 1490 C CA . PHE A 1 188 ? -16.085 9.520 20.389 1.00 90.75 188 PHE A CA 1
ATOM 1491 C C . PHE A 1 188 ? -16.607 9.069 21.756 1.00 90.75 188 PHE A C 1
ATOM 1493 O O . PHE A 1 188 ? -15.794 8.780 22.643 1.00 90.75 188 PHE A O 1
ATOM 1500 N N . PRO A 1 189 ? -17.933 8.914 21.926 1.00 87.75 189 PRO A N 1
ATOM 1501 C CA . PRO A 1 189 ? -18.475 8.204 23.077 1.00 87.75 189 PRO A CA 1
ATOM 1502 C C . PRO A 1 189 ? -18.016 6.736 23.068 1.00 87.75 189 PRO A C 1
ATOM 1504 O O . PRO A 1 189 ? -17.707 6.159 22.019 1.00 87.75 189 PRO A O 1
ATOM 1507 N N . THR A 1 190 ? -17.980 6.096 24.238 1.00 84.75 190 THR A N 1
ATOM 1508 C CA . THR A 1 190 ? -17.664 4.663 24.348 1.00 84.75 190 THR A CA 1
ATOM 1509 C C . THR A 1 190 ? -18.635 3.836 23.501 1.00 84.75 190 THR A C 1
ATOM 1511 O O . THR A 1 190 ? -19.839 4.072 23.520 1.00 84.75 190 THR A O 1
ATOM 1514 N N . GLY A 1 191 ? -18.118 2.880 22.722 1.00 80.12 191 GLY A N 1
ATOM 1515 C CA . GLY A 1 191 ? -18.931 2.107 21.770 1.00 80.12 191 GLY A CA 1
ATOM 1516 C C . GLY A 1 191 ? -19.317 2.873 20.494 1.00 80.12 191 GLY A C 1
ATOM 1517 O O . GLY A 1 191 ? -19.942 2.303 19.599 1.00 80.12 191 GLY A O 1
ATOM 1518 N N . GLY A 1 192 ? -18.878 4.129 20.356 1.00 78.06 192 GLY A N 1
ATOM 1519 C CA . GLY A 1 192 ? -19.124 5.007 19.212 1.00 78.06 192 GLY A CA 1
ATOM 1520 C C . GLY A 1 192 ? -18.409 4.615 17.912 1.00 78.06 192 GLY A C 1
ATOM 1521 O O . GLY A 1 192 ? -18.267 5.430 17.015 1.00 78.06 192 GLY A O 1
ATOM 1522 N N . GLY A 1 193 ? -17.895 3.388 17.801 1.00 85.88 193 GLY A N 1
ATOM 1523 C CA . GLY A 1 193 ? -17.253 2.922 16.570 1.00 85.88 193 GLY A CA 1
ATOM 1524 C C . GLY A 1 193 ? -15.943 3.637 16.218 1.00 85.88 193 GLY A C 1
ATOM 1525 O O . GLY A 1 193 ? -15.568 3.640 15.050 1.00 85.88 193 GLY A O 1
ATOM 1526 N N . LYS A 1 194 ? -15.237 4.203 17.209 1.00 92.44 194 LYS A N 1
ATOM 1527 C CA . LYS A 1 194 ? -13.939 4.878 17.022 1.00 92.44 194 LYS A CA 1
ATOM 1528 C C . LYS A 1 194 ? -12.903 4.000 16.316 1.00 92.44 194 LYS A C 1
ATOM 1530 O O . LYS A 1 194 ? -12.144 4.507 15.510 1.00 92.44 194 LYS A O 1
ATOM 1535 N N . SER A 1 195 ? -12.876 2.689 16.584 1.00 93.38 195 SER A N 1
ATOM 1536 C CA . SER A 1 195 ? -11.912 1.791 15.930 1.00 93.38 195 SER A CA 1
ATOM 1537 C C . SER A 1 195 ? -12.011 1.822 14.406 1.00 93.38 195 SER A C 1
ATOM 1539 O O . SER A 1 195 ? -10.994 1.813 13.721 1.00 93.38 195 SER A O 1
ATOM 1541 N N . LEU A 1 196 ? -13.231 1.945 13.876 1.00 94.31 196 LEU A N 1
ATOM 1542 C CA . LEU A 1 196 ? -13.465 1.976 12.437 1.00 94.31 196 LEU A CA 1
ATOM 1543 C C . LEU A 1 196 ? -12.753 3.156 11.766 1.00 94.31 196 LEU A C 1
ATOM 1545 O O . LEU A 1 196 ? -12.244 2.995 10.663 1.00 94.31 196 LEU A O 1
ATOM 1549 N N . THR A 1 197 ? -12.673 4.313 12.436 1.00 94.69 197 THR A N 1
ATOM 1550 C CA . THR A 1 197 ? -12.142 5.547 11.833 1.00 94.69 197 THR A CA 1
ATOM 1551 C C . THR A 1 197 ? -10.655 5.474 11.525 1.00 94.69 197 THR A C 1
ATOM 1553 O O . THR A 1 197 ? -10.158 6.301 10.772 1.00 94.69 197 THR A O 1
ATOM 1556 N N . PHE A 1 198 ? -9.939 4.509 12.106 1.00 94.38 198 PHE A N 1
ATOM 1557 C CA . PHE A 1 198 ? -8.542 4.243 11.779 1.00 94.38 198 PHE A CA 1
ATOM 1558 C C . PHE A 1 198 ? -8.313 2.858 11.162 1.00 94.38 198 PHE A C 1
ATOM 1560 O O . PHE A 1 198 ? -7.367 2.694 10.402 1.00 94.38 198 PHE A O 1
ATOM 1567 N N . GLN A 1 199 ? -9.168 1.867 11.437 1.00 95.81 199 GLN A N 1
ATOM 1568 C CA . GLN A 1 199 ? -9.066 0.544 10.811 1.00 95.81 199 GLN A CA 1
ATOM 1569 C C . GLN A 1 199 ? -9.419 0.592 9.324 1.00 95.81 199 GLN A C 1
ATOM 1571 O O . GLN A 1 199 ? -8.724 -0.019 8.522 1.00 95.81 199 GLN A O 1
ATOM 1576 N N . LEU A 1 200 ? -10.472 1.328 8.950 1.00 95.69 200 LEU A N 1
ATOM 1577 C CA . LEU A 1 200 ? -10.857 1.497 7.551 1.00 95.69 200 LEU A CA 1
ATOM 1578 C C . LEU A 1 200 ? -9.718 2.093 6.704 1.00 95.69 200 LEU A C 1
ATOM 1580 O O . LEU A 1 200 ? -9.295 1.418 5.767 1.00 95.69 200 LEU A O 1
ATOM 1584 N N . PRO A 1 201 ? -9.162 3.277 7.035 1.00 94.88 201 PRO A N 1
ATOM 1585 C CA . PRO A 1 201 ? -8.047 3.831 6.270 1.00 94.88 201 PRO A CA 1
ATOM 1586 C C . PRO A 1 201 ? -6.796 2.943 6.326 1.00 94.88 201 PRO A C 1
ATOM 1588 O O . PRO A 1 201 ? -6.126 2.806 5.312 1.00 94.88 201 PRO A O 1
ATOM 1591 N N . ALA A 1 202 ? -6.504 2.275 7.448 1.00 94.44 202 ALA A N 1
ATOM 1592 C CA . ALA A 1 202 ? -5.357 1.368 7.530 1.00 94.44 202 ALA A CA 1
ATOM 1593 C C . ALA A 1 202 ? -5.446 0.188 6.551 1.00 94.44 202 ALA A C 1
ATOM 1595 O O . ALA A 1 202 ? -4.463 -0.144 5.896 1.00 94.44 202 ALA A O 1
ATOM 1596 N N . LEU A 1 203 ? -6.623 -0.432 6.433 1.00 92.81 203 LEU A N 1
ATOM 1597 C CA . LEU A 1 203 ? -6.847 -1.536 5.497 1.00 92.81 203 LEU A CA 1
ATOM 1598 C C . LEU A 1 203 ? -6.861 -1.056 4.039 1.00 92.81 203 LEU A C 1
ATOM 1600 O O . LEU A 1 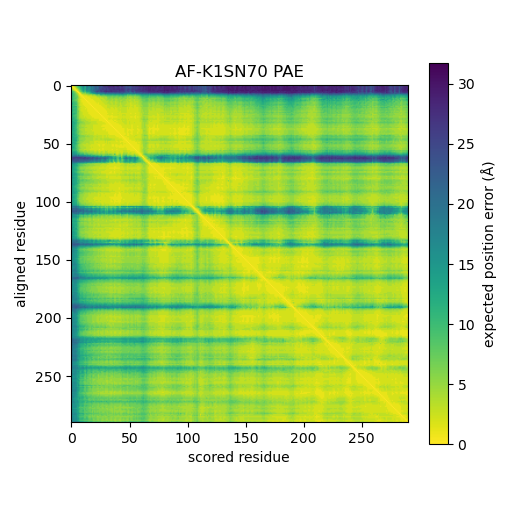203 ? -6.435 -1.791 3.151 1.00 92.81 203 LEU A O 1
ATOM 1604 N N . MET A 1 204 ? -7.329 0.171 3.787 1.00 92.56 204 MET A N 1
ATOM 1605 C CA . MET A 1 204 ? -7.227 0.802 2.468 1.00 92.56 204 MET A CA 1
ATOM 1606 C C . MET A 1 204 ? -5.755 1.016 2.084 1.00 92.56 204 MET A C 1
ATOM 1608 O O . MET A 1 204 ? -5.339 0.554 1.024 1.00 92.56 204 MET A O 1
ATOM 1612 N N . ASP A 1 205 ? -4.954 1.612 2.973 1.00 90.50 205 ASP A N 1
ATOM 1613 C CA . ASP A 1 205 ? -3.515 1.845 2.772 1.00 90.50 205 ASP A CA 1
ATOM 1614 C C . ASP A 1 205 ? -2.731 0.527 2.616 1.00 90.50 205 ASP A C 1
ATOM 1616 O O . ASP A 1 205 ? -1.826 0.414 1.787 1.00 90.50 205 ASP A O 1
ATOM 1620 N N . GLY A 1 206 ? -3.106 -0.507 3.373 1.00 88.62 206 GLY A N 1
ATOM 1621 C CA . GLY A 1 206 ? -2.522 -1.841 3.256 1.00 88.62 206 GLY A CA 1
ATOM 1622 C C . GLY A 1 206 ? -2.733 -2.478 1.878 1.00 88.62 206 GLY A C 1
ATOM 1623 O O . GLY A 1 206 ? -1.846 -3.171 1.384 1.00 88.62 206 GLY A O 1
ATOM 1624 N N . ARG A 1 207 ? -3.880 -2.216 1.233 1.00 86.12 207 ARG A N 1
ATOM 1625 C CA . ARG A 1 207 ? -4.227 -2.746 -0.099 1.00 86.12 207 ARG A CA 1
ATOM 1626 C C . ARG A 1 207 ? -3.643 -1.948 -1.258 1.00 86.12 207 ARG A C 1
ATOM 1628 O O . ARG A 1 207 ? -3.443 -2.518 -2.323 1.00 86.12 207 ARG A O 1
ATOM 1635 N N . THR A 1 208 ? -3.454 -0.642 -1.094 1.00 85.12 208 THR A N 1
ATOM 1636 C CA . THR A 1 208 ? -2.976 0.232 -2.176 1.00 85.12 208 THR A CA 1
ATOM 1637 C C . THR A 1 208 ? -1.458 0.315 -2.227 1.00 85.12 208 THR A C 1
ATOM 1639 O O . THR A 1 208 ? -0.891 0.326 -3.315 1.00 85.12 208 THR A O 1
ATOM 1642 N N . ILE A 1 209 ? -0.807 0.398 -1.064 1.00 84.69 209 ILE A N 1
ATOM 1643 C CA . ILE A 1 209 ? 0.617 0.755 -0.959 1.00 84.69 209 ILE A CA 1
ATOM 1644 C C . ILE A 1 209 ? 1.385 -0.094 0.062 1.00 84.69 209 ILE A C 1
ATOM 1646 O O . ILE A 1 209 ? 2.486 0.283 0.463 1.00 84.69 209 ILE A O 1
ATOM 1650 N N . HIS A 1 210 ? 0.795 -1.197 0.542 1.00 85.44 210 HIS A N 1
ATOM 1651 C CA . HIS A 1 210 ? 1.367 -2.062 1.587 1.00 85.44 210 HIS A CA 1
ATOM 1652 C C . HIS A 1 210 ? 1.821 -1.289 2.842 1.00 85.44 210 HIS A C 1
ATOM 1654 O O . HIS A 1 210 ? 2.791 -1.640 3.529 1.00 85.44 210 HIS A O 1
ATOM 1660 N N . GLY A 1 211 ? 1.095 -0.207 3.134 1.00 88.75 211 GLY A N 1
ATOM 1661 C CA . GLY A 1 211 ? 1.393 0.721 4.210 1.00 88.75 211 GLY A CA 1
ATOM 1662 C C . GLY A 1 211 ? 1.157 0.115 5.589 1.00 88.75 211 GLY A C 1
ATOM 1663 O O . GLY A 1 211 ? 0.227 -0.666 5.791 1.00 88.75 211 GLY A O 1
ATOM 1664 N N . LEU A 1 212 ? 1.989 0.500 6.558 1.00 92.94 212 LEU A N 1
ATOM 1665 C CA . LEU A 1 212 ? 1.807 0.122 7.956 1.00 92.94 212 LEU A CA 1
ATOM 1666 C C . LEU A 1 212 ? 1.112 1.250 8.726 1.00 92.94 212 LEU A C 1
ATOM 1668 O O . LEU A 1 212 ? 1.637 2.359 8.826 1.00 92.94 212 LEU A O 1
ATOM 1672 N N . THR A 1 213 ? -0.036 0.956 9.334 1.00 96.25 213 THR A N 1
ATOM 1673 C CA . THR A 1 213 ? -0.634 1.804 10.374 1.00 96.25 213 THR A CA 1
ATOM 1674 C C . THR A 1 213 ? -0.261 1.271 11.753 1.00 96.25 213 THR A C 1
ATOM 1676 O O . THR A 1 213 ? -0.464 0.095 12.057 1.00 96.25 213 THR A O 1
ATOM 1679 N N . VAL A 1 214 ? 0.259 2.146 12.613 1.00 97.62 214 VAL A N 1
ATOM 1680 C CA . VAL A 1 214 ? 0.670 1.810 13.981 1.00 97.62 214 VAL A CA 1
ATOM 1681 C C . VAL A 1 214 ? -0.322 2.405 14.975 1.00 97.62 214 VAL A C 1
ATOM 1683 O O . VAL A 1 214 ? -0.430 3.620 15.101 1.00 97.62 214 VAL A O 1
ATOM 1686 N N . VAL A 1 215 ? -1.029 1.548 15.708 1.00 97.31 215 VAL A N 1
ATOM 1687 C CA . VAL A 1 215 ? -2.002 1.931 16.736 1.00 97.31 215 VAL A CA 1
ATOM 1688 C C . VAL A 1 215 ? -1.384 1.755 18.115 1.00 97.31 215 VAL A C 1
ATOM 1690 O O . VAL A 1 215 ? -1.083 0.636 18.537 1.00 97.31 215 VAL A O 1
ATOM 1693 N N . ILE A 1 216 ? -1.218 2.853 18.845 1.00 96.88 216 ILE A N 1
ATOM 1694 C CA . ILE A 1 216 ? -0.596 2.859 20.165 1.00 96.88 216 ILE A CA 1
ATOM 1695 C C . ILE A 1 216 ? -1.697 2.766 21.224 1.00 96.88 216 ILE A C 1
ATOM 1697 O O . ILE A 1 216 ? -2.507 3.676 21.391 1.00 96.88 216 ILE A O 1
ATOM 1701 N N . SER A 1 217 ? -1.735 1.665 21.980 1.00 94.38 217 SER A N 1
ATOM 1702 C CA . SER A 1 217 ? -2.774 1.439 22.995 1.00 94.38 217 SER A CA 1
ATOM 1703 C C . SER A 1 217 ? -2.185 1.001 24.335 1.00 94.38 217 SER A C 1
ATOM 1705 O O . SER A 1 217 ? -1.413 0.043 24.373 1.00 94.38 217 SER A O 1
ATOM 1707 N N . PRO A 1 218 ? -2.577 1.626 25.464 1.00 92.06 218 PRO A N 1
ATOM 1708 C CA . PRO A 1 218 ? -2.138 1.191 26.789 1.00 92.06 218 PRO A CA 1
ATOM 1709 C C . PRO A 1 218 ? -2.839 -0.094 27.267 1.00 92.06 218 PRO A C 1
ATOM 1711 O O . PRO A 1 218 ? -2.394 -0.716 28.228 1.00 92.06 218 PRO A O 1
ATOM 1714 N N . LEU A 1 219 ? -3.952 -0.496 26.639 1.00 91.44 219 LEU A N 1
ATOM 1715 C CA . LEU A 1 219 ? -4.768 -1.629 27.082 1.00 91.44 219 LEU A CA 1
ATOM 1716 C C . LEU A 1 219 ? -4.448 -2.883 26.267 1.00 91.44 219 LEU A C 1
ATOM 1718 O O . LEU A 1 219 ? -5.023 -3.107 25.203 1.00 91.44 219 LEU A O 1
ATOM 1722 N N . GLN A 1 220 ? -3.560 -3.725 26.795 1.00 88.38 220 GLN A N 1
ATOM 1723 C CA . GLN A 1 220 ? -3.078 -4.919 26.093 1.00 88.38 220 GLN A CA 1
ATOM 1724 C C . GLN A 1 220 ? -4.171 -5.966 25.815 1.00 88.38 220 GLN A C 1
ATOM 1726 O O . GLN A 1 220 ? -4.148 -6.594 24.759 1.00 88.38 220 GLN A O 1
ATOM 1731 N N . SER A 1 221 ? -5.156 -6.124 26.708 1.00 86.44 221 SER A N 1
ATOM 1732 C CA . SER A 1 221 ? -6.318 -6.994 26.460 1.00 86.44 221 SER A CA 1
ATOM 1733 C C . SER A 1 221 ? -7.145 -6.501 25.273 1.00 86.44 221 SER A C 1
ATOM 1735 O O . SER A 1 221 ? -7.448 -7.275 24.372 1.00 86.44 221 SER A O 1
ATOM 1737 N N . LEU A 1 222 ? -7.407 -5.192 25.216 1.00 88.75 222 LEU A N 1
ATOM 1738 C CA . LEU A 1 222 ? -8.145 -4.575 24.118 1.00 88.75 222 LEU A CA 1
ATOM 1739 C C . LEU A 1 222 ? -7.411 -4.743 22.784 1.00 88.75 222 LEU A C 1
ATOM 1741 O O . LEU A 1 222 ? -8.059 -4.959 21.770 1.00 88.75 222 LEU A O 1
ATOM 1745 N N . MET A 1 223 ? -6.077 -4.663 22.769 1.00 91.75 223 MET A N 1
ATOM 1746 C CA . MET A 1 223 ? -5.289 -4.887 21.549 1.00 91.75 223 MET A CA 1
ATOM 1747 C C . MET A 1 223 ? -5.530 -6.284 20.974 1.00 91.75 223 MET A C 1
ATOM 1749 O O . MET A 1 223 ? -5.757 -6.411 19.774 1.00 91.75 223 MET A O 1
ATOM 1753 N N . LYS A 1 224 ? -5.517 -7.316 21.830 1.00 89.94 224 LYS A N 1
ATOM 1754 C CA . LYS A 1 224 ? -5.805 -8.690 21.411 1.00 89.94 224 LYS A CA 1
ATOM 1755 C C . LYS A 1 224 ? -7.227 -8.808 20.874 1.00 89.94 224 LYS A C 1
ATOM 1757 O O . LYS A 1 224 ? -7.400 -9.289 19.763 1.00 89.94 224 LYS A O 1
ATOM 1762 N N . ASP A 1 225 ? -8.207 -8.272 21.600 1.00 91.56 225 ASP A N 1
ATOM 1763 C CA . ASP A 1 225 ? -9.599 -8.290 21.153 1.00 91.56 225 ASP A CA 1
ATOM 1764 C C . ASP A 1 225 ? -9.758 -7.599 19.787 1.00 91.56 225 ASP A C 1
ATOM 1766 O O . ASP A 1 225 ? -10.515 -8.072 18.948 1.00 91.56 225 ASP A O 1
ATOM 1770 N N . GLN A 1 226 ? -9.055 -6.488 19.520 1.00 93.81 226 GLN A N 1
ATOM 1771 C CA . GLN A 1 226 ? -9.114 -5.826 18.208 1.00 93.81 226 GLN A CA 1
ATOM 1772 C C . GLN A 1 226 ? -8.539 -6.700 17.085 1.00 93.81 226 GLN A C 1
ATOM 1774 O O . GLN A 1 226 ? -9.140 -6.761 16.015 1.00 93.81 226 GLN A O 1
ATOM 1779 N N . VAL A 1 227 ? -7.402 -7.363 17.318 1.00 94.19 227 VAL A N 1
ATOM 1780 C CA . VAL A 1 227 ? -6.776 -8.259 16.332 1.00 94.19 227 VAL A CA 1
ATOM 1781 C C . VAL A 1 227 ? -7.657 -9.481 16.076 1.00 94.19 227 VAL A C 1
ATOM 1783 O O . VAL A 1 227 ? -7.928 -9.788 14.919 1.00 94.19 227 VAL A O 1
ATOM 1786 N N . ASP A 1 228 ? -8.168 -10.121 17.128 1.00 93.12 228 ASP A N 1
ATOM 1787 C CA . ASP A 1 228 ? -9.033 -11.299 17.014 1.00 93.12 228 ASP A CA 1
ATOM 1788 C C . ASP A 1 228 ? -10.335 -10.944 16.260 1.00 93.12 228 ASP A C 1
ATOM 1790 O O . ASP A 1 228 ? -10.708 -11.624 15.307 1.00 93.12 228 ASP A O 1
ATOM 1794 N N . ASN A 1 229 ? -10.963 -9.801 16.573 1.00 91.75 229 ASN A N 1
ATOM 1795 C CA . ASN A 1 229 ? -12.155 -9.317 15.858 1.00 91.75 229 ASN A CA 1
ATOM 1796 C C . ASN A 1 229 ? -11.905 -9.011 14.370 1.00 91.75 229 ASN A C 1
ATOM 1798 O O . ASN A 1 229 ? -12.833 -9.098 13.562 1.00 91.75 229 ASN A O 1
ATOM 1802 N N . LEU A 1 230 ? -10.696 -8.574 14.005 1.00 93.31 230 LEU A N 1
ATOM 1803 C CA . LEU A 1 230 ? -10.306 -8.352 12.611 1.00 93.31 230 LEU A CA 1
ATOM 1804 C C . LEU A 1 230 ? -10.062 -9.688 11.899 1.00 93.31 230 LEU A C 1
ATOM 1806 O O . LEU A 1 230 ? -10.569 -9.884 10.794 1.00 93.31 230 LEU A O 1
ATOM 1810 N N . ALA A 1 231 ? -9.382 -10.626 12.559 1.00 93.69 231 ALA A N 1
ATOM 1811 C CA . ALA A 1 231 ? -9.140 -11.967 12.040 1.00 93.69 231 ALA A CA 1
ATOM 1812 C C . ALA A 1 231 ? -10.450 -12.731 11.786 1.00 93.69 231 ALA A C 1
ATOM 1814 O O . ALA A 1 231 ? -10.608 -13.326 10.721 1.00 93.69 231 ALA A O 1
ATOM 1815 N N . ASP A 1 232 ? -11.428 -12.626 12.691 1.00 92.00 232 ASP A N 1
ATOM 1816 C CA . ASP A 1 232 ? -12.769 -13.211 12.534 1.00 92.00 232 ASP A CA 1
ATOM 1817 C C . ASP A 1 232 ? -13.529 -12.655 11.315 1.00 92.00 232 ASP A C 1
ATOM 1819 O O . ASP A 1 232 ? -14.424 -13.303 10.772 1.00 92.00 232 ASP A O 1
ATOM 1823 N N . ARG A 1 233 ? -13.163 -11.452 10.856 1.00 88.94 233 ARG A N 1
ATOM 1824 C CA . ARG A 1 233 ? -13.694 -10.817 9.638 1.00 88.94 233 ARG A CA 1
ATOM 1825 C C . ARG A 1 233 ? -12.863 -11.121 8.387 1.00 88.94 233 ARG A C 1
ATOM 1827 O O . ARG A 1 233 ? -13.190 -10.621 7.316 1.00 88.94 233 ARG A O 1
ATOM 1834 N N . GLY A 1 234 ? -11.810 -11.928 8.510 1.00 89.00 234 GLY A N 1
ATOM 1835 C CA . GLY A 1 234 ? -10.906 -12.297 7.420 1.00 89.00 234 GLY A CA 1
ATOM 1836 C C . GLY A 1 234 ? -9.685 -11.387 7.254 1.00 89.00 234 GLY A C 1
ATOM 1837 O O . GLY A 1 234 ? -8.910 -11.596 6.325 1.00 89.00 234 GLY A O 1
ATOM 1838 N N . PHE A 1 235 ? -9.477 -10.408 8.140 1.00 90.44 235 PHE A N 1
ATOM 1839 C CA . PHE A 1 235 ? -8.292 -9.543 8.136 1.00 90.44 235 PHE A CA 1
ATOM 1840 C C . PHE A 1 235 ? -7.200 -10.144 9.017 1.00 90.44 235 PHE A C 1
ATOM 1842 O O . PHE A 1 235 ? -7.097 -9.864 10.212 1.00 90.44 235 PHE A O 1
ATOM 1849 N N . THR A 1 236 ? -6.395 -11.028 8.433 1.00 88.69 236 THR A N 1
ATOM 1850 C CA . THR A 1 236 ? -5.321 -11.726 9.153 1.00 88.69 236 THR A CA 1
ATOM 1851 C C . THR A 1 236 ? -4.033 -10.918 9.258 1.00 88.69 236 THR A C 1
ATOM 1853 O O . THR A 1 236 ? -3.119 -11.341 9.958 1.00 88.69 236 THR A O 1
ATOM 1856 N N . ASP A 1 237 ? -3.943 -9.776 8.580 1.00 89.62 237 ASP A N 1
ATOM 1857 C CA . ASP A 1 237 ? -2.807 -8.849 8.468 1.00 89.62 237 ASP A CA 1
ATOM 1858 C C . ASP A 1 237 ? -2.709 -7.827 9.621 1.00 89.62 237 ASP A C 1
ATOM 1860 O O . ASP A 1 237 ? -1.851 -6.941 9.615 1.00 89.62 237 ASP A O 1
ATOM 1864 N N . ALA A 1 238 ? -3.538 -7.978 10.656 1.00 94.94 238 ALA A N 1
ATOM 1865 C CA . ALA A 1 238 ? -3.392 -7.267 11.919 1.00 94.94 238 ALA A CA 1
ATOM 1866 C C . ALA A 1 238 ? -2.530 -8.066 12.911 1.00 94.94 238 ALA A C 1
ATOM 1868 O O . ALA A 1 238 ? -2.701 -9.274 13.087 1.00 94.94 238 ALA A O 1
ATOM 1869 N N . VAL A 1 239 ? -1.614 -7.388 13.603 1.00 95.56 239 VAL A N 1
ATOM 1870 C CA . VAL A 1 239 ? -0.754 -7.992 14.633 1.00 95.56 239 VAL A CA 1
ATOM 1871 C C . VAL A 1 239 ? -0.681 -7.120 15.881 1.00 95.56 239 VAL A C 1
ATOM 1873 O O . VAL A 1 239 ? -0.952 -5.920 15.850 1.00 95.56 239 VAL A O 1
ATOM 1876 N N . THR A 1 240 ? -0.288 -7.728 16.999 1.00 96.31 240 THR A N 1
ATOM 1877 C CA . THR A 1 240 ? -0.046 -7.030 18.265 1.00 96.31 240 THR A CA 1
ATOM 1878 C C . THR A 1 240 ? 1.387 -7.251 18.736 1.00 96.31 240 THR A C 1
ATOM 1880 O O . THR A 1 240 ? 1.926 -8.345 18.592 1.00 96.31 240 THR A O 1
ATOM 1883 N N . ILE A 1 241 ? 2.004 -6.230 19.333 1.00 95.88 241 ILE A N 1
ATOM 1884 C CA . ILE A 1 241 ? 3.285 -6.325 20.038 1.00 95.88 241 ILE A CA 1
ATOM 1885 C C . ILE A 1 241 ? 3.131 -5.679 21.417 1.00 95.88 241 ILE A C 1
ATOM 1887 O O . ILE A 1 241 ? 2.954 -4.467 21.550 1.00 95.88 241 ILE A O 1
ATOM 1891 N N . ASN A 1 242 ? 3.219 -6.493 22.466 1.00 93.00 242 ASN A N 1
ATOM 1892 C CA . ASN A 1 242 ? 3.123 -6.045 23.852 1.00 93.00 242 ASN A CA 1
ATOM 1893 C C . ASN A 1 242 ? 3.927 -6.958 24.794 1.00 93.00 242 ASN A C 1
ATOM 1895 O O . ASN A 1 242 ? 4.516 -7.954 24.365 1.00 93.00 242 ASN A O 1
ATOM 1899 N N . GLY A 1 243 ? 3.971 -6.597 26.079 1.00 87.62 243 GLY A N 1
ATOM 1900 C CA . GLY A 1 243 ? 4.721 -7.334 27.098 1.00 87.62 243 GLY A CA 1
ATOM 1901 C C . GLY A 1 243 ? 4.127 -8.690 27.505 1.00 87.62 243 GLY A C 1
ATOM 1902 O O . GLY A 1 243 ? 4.838 -9.472 28.130 1.00 87.62 243 GLY A O 1
ATOM 1903 N N . LEU A 1 244 ? 2.865 -8.981 27.165 1.00 87.12 244 LEU A N 1
ATOM 1904 C CA . LEU A 1 244 ? 2.203 -10.255 27.484 1.00 87.12 244 LEU A CA 1
ATOM 1905 C C . LEU A 1 244 ? 2.505 -11.369 26.475 1.00 87.12 244 LEU A C 1
ATOM 1907 O O . LEU A 1 244 ? 2.260 -12.535 26.780 1.00 87.12 244 LEU A O 1
ATOM 1911 N N . LEU A 1 245 ? 3.019 -11.037 25.286 1.00 88.56 245 LEU A N 1
ATOM 1912 C CA . LEU A 1 245 ? 3.407 -12.045 24.303 1.00 88.56 245 LEU A CA 1
ATOM 1913 C C . LEU A 1 245 ? 4.644 -12.819 24.753 1.00 88.56 245 LEU A C 1
ATOM 1915 O O . LEU A 1 245 ? 5.652 -12.240 25.173 1.00 88.56 245 LEU A O 1
ATOM 1919 N N . ASP A 1 246 ? 4.591 -14.137 24.578 1.00 92.81 246 ASP A N 1
ATOM 1920 C CA . ASP A 1 246 ? 5.768 -14.976 24.722 1.00 92.81 246 ASP A CA 1
ATOM 1921 C C . ASP A 1 246 ? 6.824 -14.626 23.646 1.00 92.81 246 ASP A C 1
ATOM 1923 O O . ASP A 1 246 ? 6.504 -14.032 22.606 1.00 92.81 246 ASP A O 1
ATOM 1927 N N . PRO A 1 247 ? 8.106 -14.970 23.868 1.00 91.19 247 PRO A N 1
ATOM 1928 C CA . PRO A 1 247 ? 9.183 -14.600 22.956 1.00 91.19 247 PRO A CA 1
ATOM 1929 C C . PRO A 1 247 ? 8.998 -15.080 21.512 1.00 91.19 247 PRO A C 1
ATOM 1931 O O . PRO A 1 247 ? 9.433 -14.375 20.602 1.00 91.19 247 PRO A O 1
ATOM 1934 N N . ILE A 1 248 ? 8.362 -16.237 21.295 1.00 93.75 248 ILE A N 1
ATOM 1935 C CA . ILE A 1 248 ? 8.161 -16.816 19.962 1.00 93.75 248 ILE A CA 1
ATOM 1936 C C . ILE A 1 248 ? 7.087 -16.014 19.231 1.00 93.75 248 ILE A C 1
ATOM 1938 O O . ILE A 1 248 ? 7.352 -15.494 18.147 1.00 93.75 248 ILE A O 1
ATOM 1942 N N . SER A 1 249 ? 5.921 -15.819 19.855 1.00 93.25 249 SER A N 1
ATOM 1943 C CA . SER A 1 249 ? 4.832 -15.014 19.281 1.00 93.25 249 SER A CA 1
ATOM 1944 C C . SER A 1 249 ? 5.269 -13.580 18.991 1.00 93.25 249 SER A C 1
ATOM 1946 O O . SER A 1 249 ? 4.935 -13.017 17.949 1.00 93.25 249 SER A O 1
ATOM 1948 N N . ARG A 1 250 ? 6.076 -12.987 19.880 1.00 93.75 250 ARG A N 1
ATOM 1949 C CA . ARG A 1 250 ? 6.645 -11.654 19.661 1.00 93.75 250 ARG A CA 1
ATOM 1950 C C . ARG A 1 250 ? 7.617 -11.635 18.482 1.00 93.75 250 ARG A C 1
ATOM 1952 O O . ARG A 1 250 ? 7.591 -10.683 17.710 1.00 93.75 250 ARG A O 1
ATOM 1959 N N . SER A 1 251 ? 8.470 -12.651 18.347 1.00 93.06 251 SER A N 1
ATOM 1960 C CA . SER A 1 251 ? 9.396 -12.750 17.215 1.00 93.06 251 SER A CA 1
ATOM 1961 C C . SER A 1 251 ? 8.643 -12.865 15.892 1.00 93.06 251 SER A C 1
ATOM 1963 O O . SER A 1 251 ? 8.987 -12.165 14.947 1.00 93.06 251 SER A O 1
ATOM 1965 N N . LEU A 1 252 ? 7.584 -13.679 15.851 1.00 94.12 252 LEU A N 1
ATOM 1966 C CA . LEU A 1 252 ? 6.737 -13.834 14.671 1.00 94.12 252 LEU A CA 1
ATOM 1967 C C . LEU A 1 252 ? 6.015 -12.527 14.316 1.00 94.12 252 LEU A C 1
ATOM 1969 O O . LEU A 1 252 ? 5.983 -12.135 13.156 1.00 94.12 252 LEU A O 1
ATOM 1973 N N . ALA A 1 253 ? 5.468 -11.812 15.302 1.00 94.31 253 ALA A N 1
ATOM 1974 C CA . ALA A 1 253 ? 4.836 -10.515 15.059 1.00 94.31 253 ALA A CA 1
ATOM 1975 C C . ALA A 1 253 ? 5.831 -9.491 14.482 1.00 94.31 253 ALA A C 1
ATOM 1977 O O . ALA A 1 253 ? 5.493 -8.763 13.554 1.00 94.31 253 ALA A O 1
ATOM 1978 N N . ILE A 1 254 ? 7.066 -9.461 14.995 1.00 94.31 254 ILE A N 1
ATOM 1979 C CA . ILE A 1 254 ? 8.143 -8.608 14.471 1.00 94.31 254 ILE A CA 1
ATOM 1980 C C . ILE A 1 254 ? 8.494 -8.988 13.029 1.00 94.31 254 ILE A C 1
ATOM 1982 O O . ILE A 1 254 ? 8.633 -8.099 12.195 1.00 94.31 254 ILE A O 1
ATOM 1986 N N . GLU A 1 255 ? 8.614 -10.282 12.732 1.00 92.06 255 GLU A N 1
ATOM 1987 C CA . GLU A 1 255 ? 8.893 -10.781 11.383 1.00 92.06 255 GLU A CA 1
ATOM 1988 C C . GLU A 1 255 ? 7.803 -10.362 10.398 1.00 92.06 255 GLU A C 1
ATOM 1990 O O . GLU A 1 255 ? 8.121 -9.784 9.366 1.00 92.06 255 GLU A O 1
ATOM 1995 N N . ARG A 1 256 ? 6.528 -10.532 10.765 1.00 92.19 256 ARG A N 1
ATOM 1996 C CA . ARG A 1 256 ? 5.383 -10.119 9.940 1.00 92.19 256 ARG A CA 1
ATOM 1997 C C . ARG A 1 256 ? 5.336 -8.610 9.691 1.00 92.19 256 ARG A C 1
ATOM 1999 O O . ARG A 1 256 ? 4.981 -8.159 8.607 1.00 92.19 256 ARG A O 1
ATOM 2006 N N . VAL A 1 257 ? 5.714 -7.804 10.686 1.00 92.19 257 VAL A N 1
ATOM 2007 C CA . VAL A 1 257 ? 5.884 -6.355 10.495 1.00 92.19 257 VAL A CA 1
ATOM 2008 C C . VAL A 1 257 ? 7.058 -6.066 9.570 1.00 92.19 257 VAL A C 1
ATOM 2010 O O . VAL A 1 257 ? 6.979 -5.147 8.770 1.00 92.19 257 VAL A O 1
ATOM 2013 N N . GLN A 1 258 ? 8.147 -6.819 9.644 1.00 88.44 258 GLN A N 1
ATOM 2014 C CA . GLN A 1 258 ? 9.310 -6.570 8.803 1.00 88.44 258 GLN A CA 1
ATOM 2015 C C . GLN A 1 258 ? 9.096 -7.017 7.348 1.00 88.44 258 GLN A C 1
ATOM 2017 O O . GLN A 1 258 ? 9.592 -6.347 6.448 1.00 88.44 258 GLN A O 1
ATOM 2022 N N . SER A 1 259 ? 8.376 -8.117 7.117 1.00 84.81 259 SER A N 1
ATOM 2023 C CA . SER A 1 259 ? 8.169 -8.698 5.786 1.00 84.81 259 SER A CA 1
ATOM 2024 C C . SER A 1 259 ? 7.116 -7.980 4.946 1.00 84.81 259 SER A C 1
ATOM 2026 O O . SER A 1 259 ? 7.175 -8.077 3.731 1.00 84.81 259 SER A O 1
ATOM 2028 N N . GLY A 1 260 ? 6.172 -7.265 5.565 1.00 85.56 260 GLY A N 1
ATOM 2029 C CA . GLY A 1 260 ? 5.028 -6.677 4.850 1.00 85.56 260 GLY A CA 1
ATOM 2030 C C . GLY A 1 260 ? 3.686 -7.307 5.190 1.00 85.56 260 GLY A C 1
ATOM 2031 O O . GLY A 1 260 ? 2.659 -6.653 5.045 1.00 85.56 260 GLY A O 1
ATOM 2032 N N . ASP A 1 261 ? 3.698 -8.510 5.767 1.00 88.38 261 ASP A N 1
ATOM 2033 C CA . ASP A 1 261 ? 2.520 -9.318 6.121 1.00 88.38 261 ASP A CA 1
ATOM 2034 C C . ASP A 1 261 ? 1.593 -8.665 7.158 1.00 88.38 261 ASP A C 1
ATOM 2036 O O . ASP A 1 261 ? 0.502 -9.177 7.437 1.00 88.38 261 ASP A O 1
ATOM 2040 N N . ALA A 1 262 ? 2.058 -7.600 7.809 1.00 91.81 262 ALA A N 1
ATOM 2041 C CA . ALA A 1 262 ? 1.251 -6.764 8.677 1.00 91.81 262 ALA A CA 1
ATOM 2042 C C . ALA A 1 262 ? 1.024 -5.376 8.065 1.00 91.81 262 ALA A C 1
ATOM 2044 O O . ALA A 1 262 ? 1.986 -4.660 7.757 1.00 91.81 262 ALA A O 1
ATOM 2045 N N . THR A 1 263 ? -0.247 -4.989 7.974 1.00 91.62 263 THR A N 1
ATOM 2046 C CA . THR A 1 263 ? -0.723 -3.654 7.564 1.00 91.62 263 THR A CA 1
ATOM 2047 C C . THR A 1 263 ? -1.195 -2.840 8.772 1.00 91.62 263 THR A C 1
ATOM 2049 O O . THR A 1 263 ? -1.144 -1.609 8.764 1.00 91.62 263 THR A O 1
ATOM 2052 N N . LEU A 1 264 ? -1.579 -3.519 9.860 1.00 95.75 264 LEU A N 1
ATOM 2053 C CA . LEU A 1 264 ? -2.020 -2.901 11.106 1.00 95.75 264 LEU A CA 1
ATOM 2054 C C . LEU A 1 264 ? -1.261 -3.481 12.305 1.00 95.75 264 LEU A C 1
ATOM 2056 O O . LEU A 1 264 ? -1.376 -4.663 12.629 1.00 95.75 264 LEU A O 1
ATOM 2060 N N . LEU A 1 265 ? -0.506 -2.630 12.998 1.00 97.19 265 LEU A N 1
ATOM 2061 C CA . LEU A 1 265 ? 0.242 -2.991 14.200 1.00 97.19 265 LEU A CA 1
ATOM 2062 C C . LEU A 1 265 ? -0.364 -2.314 15.426 1.00 97.19 265 LEU A C 1
ATOM 2064 O O . LEU A 1 265 ? -0.226 -1.108 15.606 1.00 97.19 265 LEU A O 1
ATOM 2068 N N . TYR A 1 266 ? -0.949 -3.099 16.325 1.00 97.50 266 TYR A N 1
ATOM 2069 C CA . TYR A 1 266 ? -1.240 -2.649 17.680 1.00 97.50 266 TYR A CA 1
ATOM 2070 C C . TYR A 1 266 ? 0.018 -2.773 18.537 1.00 97.50 266 TYR A C 1
ATOM 2072 O O . TYR A 1 266 ? 0.549 -3.869 18.714 1.00 97.50 266 TYR A O 1
ATOM 2080 N N . ILE A 1 267 ? 0.485 -1.673 19.124 1.00 97.06 267 ILE A N 1
ATOM 2081 C CA . ILE A 1 267 ? 1.676 -1.678 19.977 1.00 97.06 267 ILE A CA 1
ATOM 2082 C C . ILE A 1 267 ? 1.436 -1.029 21.341 1.00 97.06 267 ILE A C 1
ATOM 2084 O O . ILE A 1 267 ? 0.766 -0.003 21.462 1.00 97.06 267 ILE A O 1
ATOM 2088 N N . ALA A 1 268 ? 1.994 -1.641 22.386 1.00 96.25 268 ALA A N 1
ATOM 2089 C CA . ALA A 1 268 ? 1.971 -1.065 23.723 1.00 96.25 268 ALA A CA 1
ATOM 2090 C C . ALA A 1 268 ? 3.040 0.047 23.848 1.00 96.25 268 ALA A C 1
ATOM 2092 O O . ALA A 1 268 ? 4.153 -0.132 23.339 1.00 96.25 268 ALA A O 1
ATOM 2093 N N . PRO A 1 269 ? 2.761 1.186 24.516 1.00 95.06 269 PRO A N 1
ATOM 2094 C CA . PRO A 1 269 ? 3.663 2.342 24.553 1.00 95.06 269 PRO A CA 1
ATOM 2095 C C . PRO A 1 269 ? 5.084 2.025 25.036 1.00 95.06 269 PRO A C 1
ATOM 2097 O O . PRO A 1 269 ? 6.059 2.593 24.546 1.00 95.06 269 PRO A O 1
ATOM 2100 N N . GLU A 1 270 ? 5.228 1.101 25.985 1.00 94.00 270 GLU A N 1
ATOM 2101 C CA . GLU A 1 270 ? 6.517 0.672 26.521 1.00 94.00 270 GLU A CA 1
ATOM 2102 C C . GLU A 1 270 ? 7.419 0.017 25.466 1.00 94.00 270 GLU A C 1
ATOM 2104 O O . GLU A 1 270 ? 8.645 0.129 25.550 1.00 94.00 270 GLU A O 1
ATOM 2109 N N . MET A 1 271 ? 6.833 -0.609 24.440 1.00 94.25 271 MET A N 1
ATOM 2110 C CA . MET A 1 271 ? 7.570 -1.313 23.391 1.00 94.25 271 MET A CA 1
ATOM 2111 C C . MET A 1 271 ? 8.256 -0.355 22.416 1.00 94.25 271 MET A C 1
ATOM 2113 O O . MET A 1 271 ? 9.286 -0.713 21.849 1.00 94.25 271 MET A O 1
ATOM 2117 N N . LEU A 1 272 ? 7.759 0.878 22.272 1.00 93.06 272 LEU A N 1
ATOM 2118 C CA . LEU A 1 272 ? 8.357 1.901 21.402 1.00 93.06 272 LEU A CA 1
ATOM 2119 C C . LEU A 1 272 ? 9.761 2.331 21.856 1.00 93.06 272 LEU A C 1
ATOM 2121 O O . LEU A 1 272 ? 10.511 2.909 21.078 1.00 93.06 272 LEU A O 1
ATOM 2125 N N . ARG A 1 273 ? 10.155 2.018 23.098 1.00 92.12 273 ARG A N 1
ATOM 2126 C CA . ARG A 1 273 ? 11.519 2.258 23.606 1.00 92.12 273 ARG A CA 1
ATOM 2127 C C . ARG A 1 273 ? 12.534 1.215 23.127 1.00 92.12 273 ARG A C 1
ATOM 2129 O O . ARG A 1 273 ? 13.729 1.356 23.382 1.00 92.12 273 ARG A O 1
ATOM 2136 N N . SER A 1 274 ? 12.075 0.142 22.486 1.00 93.75 274 SER A N 1
ATOM 2137 C CA . SER A 1 274 ? 12.927 -0.939 22.001 1.00 93.75 274 SER A CA 1
ATOM 2138 C C . SER A 1 274 ? 13.621 -0.562 20.695 1.00 93.75 274 SER A C 1
ATOM 2140 O O . SER A 1 274 ? 12.967 -0.256 19.700 1.00 93.75 274 SER A O 1
ATOM 2142 N N . LYS A 1 275 ? 14.950 -0.715 20.656 1.00 94.00 275 LYS A N 1
ATOM 2143 C CA . LYS A 1 275 ? 15.760 -0.530 19.439 1.00 94.00 275 LYS A CA 1
ATOM 2144 C C . LYS A 1 275 ? 15.356 -1.464 18.296 1.00 94.00 275 LYS A C 1
ATOM 2146 O O . LYS A 1 275 ? 15.525 -1.115 17.132 1.00 94.00 275 LYS A O 1
ATOM 2151 N N . THR A 1 276 ? 14.821 -2.644 18.611 1.00 93.00 276 THR A N 1
ATOM 2152 C CA . THR A 1 276 ? 14.296 -3.566 17.595 1.00 93.00 276 THR A CA 1
ATOM 2153 C C . THR A 1 276 ? 13.039 -3.001 16.943 1.00 93.00 276 THR A C 1
ATOM 2155 O O . THR A 1 276 ? 12.925 -3.051 15.725 1.00 93.00 276 THR A O 1
ATOM 2158 N N . ILE A 1 277 ? 12.129 -2.430 17.740 1.00 94.88 277 ILE A N 1
ATOM 2159 C CA . ILE A 1 277 ? 10.892 -1.818 17.236 1.00 94.88 277 ILE A CA 1
ATOM 2160 C C . ILE A 1 277 ? 11.207 -0.579 16.398 1.00 94.88 277 ILE A C 1
ATOM 2162 O O . ILE A 1 277 ? 10.696 -0.447 15.294 1.00 94.88 277 ILE A O 1
ATOM 2166 N N . GLU A 1 278 ? 12.106 0.280 16.874 1.00 93.50 278 GLU A N 1
ATOM 2167 C CA . GLU A 1 278 ? 12.589 1.436 16.108 1.00 93.50 278 GLU A CA 1
ATOM 2168 C C . GLU A 1 278 ? 13.114 1.009 14.728 1.00 93.50 278 GLU A C 1
ATOM 2170 O O . GLU A 1 278 ? 12.698 1.553 13.710 1.00 93.50 278 GLU A O 1
ATOM 2175 N N . ARG A 1 279 ? 13.952 -0.035 14.675 1.00 90.62 279 ARG A N 1
ATOM 2176 C CA . ARG A 1 279 ? 14.531 -0.527 13.419 1.00 90.62 279 ARG A CA 1
ATOM 2177 C C . ARG A 1 279 ? 13.487 -1.055 12.436 1.00 90.62 279 ARG A C 1
ATOM 2179 O O . ARG A 1 279 ? 13.605 -0.765 11.251 1.00 90.62 279 ARG A O 1
ATOM 2186 N N . ILE A 1 280 ? 12.510 -1.842 12.891 1.00 91.06 280 ILE A N 1
ATOM 2187 C CA . ILE A 1 280 ? 11.494 -2.390 11.976 1.00 91.06 280 ILE A CA 1
ATOM 2188 C C . ILE A 1 280 ? 10.529 -1.312 11.485 1.00 91.06 280 ILE A C 1
ATOM 2190 O O . ILE A 1 280 ? 10.109 -1.376 10.337 1.00 91.06 280 ILE A O 1
ATOM 2194 N N . LEU A 1 281 ? 10.221 -0.305 12.311 1.00 91.69 281 LEU A N 1
ATOM 2195 C CA . LEU A 1 281 ? 9.382 0.818 11.892 1.00 91.69 281 LEU A CA 1
ATOM 2196 C C . LEU A 1 281 ? 10.107 1.705 10.875 1.00 91.69 281 LEU A C 1
ATOM 2198 O O . LEU A 1 281 ? 9.489 2.130 9.914 1.00 91.69 281 LEU A O 1
ATOM 2202 N N . MET A 1 282 ? 11.416 1.926 11.032 1.00 86.69 282 MET A N 1
ATOM 2203 C CA . MET A 1 282 ? 12.225 2.648 10.037 1.00 86.69 282 MET A CA 1
ATOM 2204 C C . MET A 1 282 ? 12.414 1.879 8.722 1.00 86.69 282 MET A C 1
ATOM 2206 O O . MET A 1 282 ? 12.773 2.475 7.713 1.00 86.69 282 MET A O 1
ATOM 2210 N N . ALA A 1 283 ? 12.229 0.559 8.736 1.00 83.31 283 ALA A N 1
ATOM 2211 C CA . ALA A 1 283 ? 12.347 -0.294 7.556 1.00 83.31 283 ALA A CA 1
ATOM 2212 C C . ALA A 1 283 ? 11.004 -0.517 6.837 1.00 83.31 283 ALA A C 1
ATOM 2214 O O . ALA A 1 283 ? 10.954 -1.291 5.884 1.00 83.31 283 ALA A O 1
ATOM 2215 N N . ARG A 1 284 ? 9.922 0.115 7.304 1.00 86.06 284 ARG A N 1
ATOM 2216 C CA . ARG A 1 284 ? 8.583 0.033 6.717 1.00 86.06 284 ARG A CA 1
ATOM 2217 C C . ARG A 1 284 ? 8.091 1.426 6.356 1.00 86.06 284 ARG A C 1
ATOM 2219 O O . ARG A 1 284 ? 8.352 2.385 7.072 1.00 86.06 284 ARG A O 1
ATOM 2226 N N . HIS A 1 285 ? 7.283 1.495 5.305 1.00 86.31 285 HIS A N 1
ATOM 2227 C CA . HIS A 1 285 ? 6.496 2.681 4.995 1.00 86.31 285 HIS A CA 1
ATOM 2228 C C . HIS A 1 285 ? 5.365 2.822 6.028 1.00 86.31 285 HIS A C 1
ATOM 2230 O O . HIS A 1 285 ? 4.309 2.186 5.925 1.00 86.31 285 HIS A O 1
ATOM 2236 N N . VAL A 1 286 ? 5.618 3.594 7.088 1.00 91.19 286 VAL A N 1
ATOM 2237 C CA . VAL A 1 286 ? 4.626 3.872 8.134 1.00 91.19 286 VAL A CA 1
ATOM 2238 C C . VAL A 1 286 ? 3.755 5.038 7.692 1.00 91.19 286 VAL A C 1
ATOM 2240 O O . VAL A 1 286 ? 4.173 6.190 7.740 1.00 91.19 286 VAL A O 1
ATOM 2243 N N . VAL A 1 287 ? 2.519 4.735 7.306 1.00 90.06 287 VAL A N 1
ATOM 2244 C CA . VAL A 1 287 ? 1.591 5.731 6.749 1.00 90.06 287 VAL A CA 1
ATOM 2245 C C . VAL A 1 287 ? 0.943 6.566 7.851 1.00 90.06 287 VAL A C 1
ATOM 2247 O O . VAL A 1 287 ? 0.600 7.729 7.645 1.00 90.06 287 VAL A O 1
ATOM 2250 N N . ARG A 1 288 ? 0.743 5.980 9.041 1.00 93.31 288 ARG A N 1
ATOM 2251 C CA . ARG A 1 288 ? -0.008 6.632 10.120 1.00 93.31 288 ARG A CA 1
ATOM 2252 C C . ARG A 1 288 ? 0.314 6.077 11.499 1.00 93.31 288 ARG A C 1
ATOM 2254 O O . ARG A 1 288 ? 0.448 4.867 11.679 1.00 93.31 288 ARG A O 1
ATOM 2261 N N . PHE A 1 289 ? 0.317 6.978 12.478 1.00 96.56 289 PHE A N 1
ATOM 2262 C CA . PHE A 1 289 ? 0.230 6.655 13.899 1.00 96.56 289 PHE A CA 1
ATOM 2263 C C . PHE A 1 289 ? -1.145 7.048 14.442 1.00 96.56 289 PHE A C 1
ATOM 2265 O O . PHE A 1 289 ? -1.678 8.096 14.072 1.00 96.56 289 PHE A O 1
ATOM 2272 N N . VAL A 1 290 ? -1.702 6.202 15.309 1.00 95.38 290 VAL A N 1
ATOM 2273 C CA . VAL A 1 290 ? -3.018 6.367 15.947 1.00 95.38 290 VAL A CA 1
ATOM 2274 C C . VAL A 1 290 ? -2.881 6.270 17.455 1.00 95.38 290 VAL A C 1
ATOM 2276 O O . VAL A 1 290 ? -2.242 5.295 17.916 1.00 95.38 290 VAL A O 1
#

InterPro domains:
  IPR011545 DEAD/DEAH-box helicase domain [PF00270] (169-274)
  IPR014001 Helicase superfamily 1/2, ATP-binding domain [PS51192] (175-290)
  IPR027417 P-loop containing nucleoside triphosphate hydrolase [G3DSA:3.40.50.300] (142-290)
  IPR027417 P-loop containing nucleoside triphosphate hydrolase [SSF52540] (150-285)